Protein AF-A0A955NRJ5-F1 (afdb_monomer_lite)

Radius of gyration: 19.86 Å; chains: 1; bounding box: 45×58×51 Å

Structure (mmCIF, N/CA/C/O backbone):
data_AF-A0A955NRJ5-F1
#
_entry.id   AF-A0A955NRJ5-F1
#
loop_
_atom_site.group_PDB
_atom_site.id
_atom_site.type_symbol
_atom_site.label_atom_id
_atom_site.label_alt_id
_atom_site.label_comp_id
_atom_site.label_asym_id
_atom_site.label_entity_id
_atom_site.label_seq_id
_atom_site.pdbx_PDB_ins_code
_atom_site.Cartn_x
_atom_site.Cartn_y
_atom_site.Cartn_z
_atom_site.occupancy
_atom_site.B_iso_or_equiv
_atom_site.auth_seq_id
_atom_site.auth_comp_id
_atom_site.auth_asym_id
_atom_site.auth_atom_id
_atom_site.pdbx_PDB_model_num
ATOM 1 N N . MET A 1 1 ? -8.885 -37.478 -28.665 1.00 41.25 1 MET A N 1
ATOM 2 C CA . MET A 1 1 ? -9.319 -36.249 -29.362 1.00 41.25 1 MET A CA 1
ATOM 3 C C . MET A 1 1 ? -10.177 -35.479 -28.377 1.00 41.25 1 MET A C 1
ATOM 5 O O . MET A 1 1 ? -11.369 -35.717 -28.306 1.00 41.25 1 MET A O 1
ATOM 9 N N . GLU A 1 2 ? -9.555 -34.635 -27.559 1.00 31.30 2 GLU A N 1
ATOM 10 C CA . GLU A 1 2 ? -10.237 -33.817 -26.551 1.00 31.30 2 GLU A CA 1
ATOM 11 C C . GLU A 1 2 ? -9.667 -32.404 -26.642 1.00 31.30 2 GLU A C 1
ATOM 13 O O . GLU A 1 2 ? -8.453 -32.210 -26.579 1.00 31.30 2 GLU A O 1
ATOM 18 N N . ARG A 1 3 ? -10.545 -31.423 -26.874 1.00 32.78 3 ARG A N 1
ATOM 19 C CA . ARG A 1 3 ? -10.200 -30.001 -26.853 1.00 32.78 3 ARG A CA 1
ATOM 20 C C . ARG A 1 3 ? -10.363 -29.522 -25.413 1.00 32.78 3 ARG A C 1
ATOM 22 O O . ARG A 1 3 ? -11.478 -29.528 -24.902 1.00 32.78 3 ARG A O 1
ATOM 29 N N . LYS A 1 4 ? -9.269 -29.108 -24.772 1.00 35.66 4 LYS A N 1
ATOM 30 C CA . LYS A 1 4 ? -9.327 -28.325 -23.532 1.00 35.66 4 LYS A CA 1
ATOM 31 C C . LYS A 1 4 ? -9.831 -26.922 -23.877 1.00 35.66 4 LYS A C 1
ATOM 33 O O . LYS A 1 4 ? -9.272 -26.272 -24.758 1.00 35.66 4 LYS A O 1
ATOM 38 N N . GLY A 1 5 ? -10.907 -26.497 -23.219 1.00 37.84 5 GLY A N 1
ATOM 39 C CA . GLY A 1 5 ? -11.398 -25.123 -23.277 1.00 37.84 5 GLY A CA 1
ATOM 40 C C . GLY A 1 5 ? -10.382 -24.176 -22.644 1.00 37.84 5 GLY A C 1
ATOM 41 O O . GLY A 1 5 ? -9.853 -24.461 -21.573 1.00 37.84 5 GLY A O 1
ATOM 42 N N . SER A 1 6 ? -10.089 -23.079 -23.338 1.00 38.06 6 SER A N 1
ATOM 43 C CA . SER A 1 6 ? -9.301 -21.964 -22.810 1.00 38.06 6 SER A CA 1
ATOM 44 C C . SER A 1 6 ? -10.170 -21.142 -21.855 1.00 38.06 6 SER A C 1
ATOM 46 O O . SER A 1 6 ? -11.323 -20.878 -22.209 1.00 38.06 6 SER A O 1
ATOM 48 N N . PRO A 1 7 ? -9.664 -20.699 -20.693 1.00 39.97 7 PRO A N 1
ATOM 49 C CA . PRO A 1 7 ? -10.366 -19.707 -19.896 1.00 39.97 7 PRO A CA 1
ATOM 50 C C . PRO A 1 7 ? -10.386 -18.380 -20.666 1.00 39.97 7 PRO A C 1
ATOM 52 O O . PRO A 1 7 ? -9.379 -17.943 -21.228 1.00 39.97 7 PRO A O 1
ATOM 55 N N . THR A 1 8 ? -11.567 -17.780 -20.759 1.00 44.53 8 THR A N 1
ATOM 56 C CA . THR A 1 8 ? -11.794 -16.458 -21.342 1.00 44.53 8 THR A CA 1
ATOM 57 C C . THR A 1 8 ? -11.145 -15.402 -20.451 1.00 44.53 8 THR A C 1
ATOM 59 O O . THR A 1 8 ? -11.668 -15.089 -19.385 1.00 44.53 8 THR A O 1
ATOM 62 N N . HIS A 1 9 ? -10.001 -14.867 -20.877 1.00 43.12 9 HIS A N 1
ATOM 63 C CA . HIS A 1 9 ? -9.433 -13.651 -20.303 1.00 43.12 9 HIS A CA 1
ATOM 64 C C . HIS A 1 9 ? -10.310 -12.464 -20.708 1.00 43.12 9 HIS A C 1
ATOM 66 O O . HIS A 1 9 ? -10.347 -12.104 -21.882 1.00 43.12 9 HIS A O 1
ATOM 72 N N . LEU A 1 10 ? -11.008 -11.866 -19.743 1.00 39.38 10 LEU A N 1
ATOM 73 C CA . LEU A 1 10 ? -11.632 -10.558 -19.923 1.00 39.38 10 LEU A CA 1
ATOM 74 C C . LEU A 1 10 ? -10.560 -9.490 -19.698 1.00 39.38 10 LEU A C 1
ATOM 76 O O . LEU A 1 10 ? -9.908 -9.457 -18.654 1.00 39.38 10 LEU A O 1
ATOM 80 N N . SER A 1 11 ? -10.349 -8.634 -20.694 1.00 51.81 11 SER A N 1
ATOM 81 C CA . SER A 1 11 ? -9.411 -7.510 -20.584 1.00 51.81 11 SER A CA 1
ATOM 82 C C . SER A 1 11 ? -10.071 -6.310 -19.888 1.00 51.81 11 SER A C 1
ATOM 84 O O . SER A 1 11 ? -11.289 -6.146 -19.963 1.00 51.81 11 SER A O 1
ATOM 86 N N . ARG A 1 12 ? -9.279 -5.412 -19.273 1.00 48.59 12 ARG A N 1
ATOM 87 C CA . ARG A 1 12 ? -9.749 -4.165 -18.614 1.00 48.59 12 ARG A CA 1
ATOM 88 C C . ARG A 1 12 ? -10.720 -3.320 -19.461 1.00 48.59 12 ARG A C 1
ATOM 90 O O . ARG A 1 12 ? -11.534 -2.590 -18.907 1.00 48.59 12 ARG A O 1
ATOM 97 N N . ARG A 1 13 ? -10.683 -3.429 -20.796 1.00 42.44 13 ARG A N 1
ATOM 98 C CA . ARG A 1 13 ? -11.600 -2.706 -21.698 1.00 42.44 13 ARG A CA 1
ATOM 99 C C . ARG A 1 13 ? -13.021 -3.274 -21.734 1.00 42.44 13 ARG A C 1
ATOM 101 O O . ARG A 1 13 ? -13.942 -2.535 -22.067 1.00 42.44 13 ARG A O 1
ATOM 108 N N . GLU A 1 14 ? -13.219 -4.535 -21.367 1.00 38.53 14 GLU A N 1
ATOM 109 C CA . GLU A 1 14 ? -14.543 -5.173 -21.353 1.00 38.53 14 GLU A CA 1
ATOM 110 C C . GLU A 1 14 ? -15.286 -4.975 -20.022 1.00 38.53 14 GLU A C 1
ATOM 112 O O . GLU A 1 14 ? -16.506 -5.098 -19.991 1.00 38.53 14 GLU A O 1
ATOM 117 N N . PHE A 1 15 ? -14.595 -4.559 -18.953 1.00 41.94 15 PHE A N 1
ATOM 118 C CA . PHE A 1 15 ? -15.234 -4.187 -17.682 1.00 41.94 15 PHE A CA 1
ATOM 119 C C . PHE A 1 15 ? -15.817 -2.758 -17.703 1.00 41.94 15 PHE A C 1
ATOM 121 O O . PHE A 1 15 ? -16.784 -2.468 -17.009 1.00 41.94 15 PHE A O 1
ATOM 128 N N . VAL A 1 16 ? -15.289 -1.869 -18.556 1.00 38.06 16 VAL A N 1
ATOM 129 C CA . VAL A 1 16 ? -15.689 -0.445 -18.614 1.00 38.06 16 VAL A CA 1
ATOM 130 C C . VAL A 1 16 ? -16.834 -0.167 -19.611 1.00 38.06 16 VAL A C 1
ATOM 132 O O . VAL A 1 16 ? -17.416 0.912 -19.604 1.00 38.06 16 VAL A O 1
ATOM 135 N N . LEU A 1 17 ? -17.230 -1.131 -20.450 1.00 32.72 17 LEU A N 1
ATOM 136 C CA . LEU A 1 17 ? -18.239 -0.923 -21.508 1.00 32.72 17 LEU A CA 1
ATOM 137 C C . LEU A 1 17 ? -19.619 -1.553 -21.242 1.00 32.72 17 LEU A C 1
ATOM 139 O O . LEU A 1 17 ? -20.484 -1.506 -22.116 1.00 32.72 17 LEU A O 1
ATOM 143 N N . ALA A 1 18 ? -19.870 -2.086 -20.043 1.00 33.97 18 ALA A N 1
ATOM 144 C CA . ALA A 1 18 ? -21.162 -2.680 -19.674 1.00 33.97 18 ALA A CA 1
ATOM 145 C C . ALA A 1 18 ? -22.132 -1.728 -18.938 1.00 33.97 18 ALA A C 1
ATOM 147 O O . ALA A 1 18 ? -23.104 -2.192 -18.348 1.00 33.97 18 ALA A O 1
ATOM 148 N N . LEU A 1 19 ? -21.937 -0.405 -19.006 1.00 37.50 19 LEU A N 1
ATOM 149 C CA . LEU A 1 19 ? -22.928 0.584 -18.559 1.00 37.50 19 LEU A CA 1
ATOM 150 C C . LEU A 1 19 ? -23.232 1.558 -19.698 1.00 37.50 19 LEU A C 1
ATOM 152 O O . LEU A 1 19 ? -22.446 2.423 -20.076 1.00 37.50 19 LEU A O 1
ATOM 156 N N . SER A 1 20 ? -24.391 1.328 -20.305 1.00 38.78 20 SER A N 1
ATOM 157 C CA . SER A 1 20 ? -24.885 2.040 -21.475 1.00 38.78 20 SER A CA 1
ATOM 158 C C . SER A 1 20 ? -25.268 3.484 -21.149 1.00 38.78 20 SER A C 1
ATOM 160 O O . SER A 1 20 ? -25.969 3.744 -20.179 1.00 38.78 20 SER A O 1
ATOM 162 N N . ALA A 1 21 ? -24.860 4.382 -22.044 1.00 42.81 21 ALA A N 1
ATOM 163 C CA . ALA A 1 21 ? -25.583 5.559 -22.519 1.00 42.81 21 ALA A CA 1
ATOM 164 C C . ALA A 1 21 ? -26.560 6.259 -21.548 1.00 42.81 21 ALA A C 1
ATOM 166 O O . ALA A 1 21 ? -27.740 5.924 -21.476 1.00 42.81 21 ALA A O 1
ATOM 167 N N . ALA A 1 22 ? -26.119 7.390 -21.000 1.00 35.44 22 ALA A N 1
ATOM 168 C CA . ALA A 1 22 ? -26.995 8.534 -20.785 1.00 35.44 22 ALA A CA 1
ATOM 169 C C . ALA A 1 22 ? -26.248 9.814 -21.174 1.00 35.44 22 ALA A C 1
ATOM 171 O O . ALA A 1 22 ? -25.283 10.226 -20.535 1.00 35.44 22 ALA A O 1
ATOM 172 N N . CYS A 1 23 ? -26.692 10.438 -22.263 1.00 44.59 23 CYS A N 1
ATOM 173 C CA . CYS A 1 23 ? -26.356 11.819 -22.569 1.00 44.59 23 CYS A CA 1
ATOM 174 C C . CYS A 1 23 ? -26.943 12.696 -21.457 1.00 44.59 23 CYS A C 1
ATOM 176 O O . CYS A 1 23 ? -28.161 12.844 -21.373 1.00 44.59 23 CYS A O 1
ATOM 178 N N . VAL A 1 24 ? -26.091 13.276 -20.613 1.00 40.31 24 VAL A N 1
ATOM 179 C CA . VAL A 1 24 ? -26.464 14.409 -19.768 1.00 40.31 24 VAL A CA 1
ATOM 180 C C . VAL A 1 24 ? -25.420 15.497 -19.965 1.00 40.31 24 VAL A C 1
ATOM 182 O O . VAL A 1 24 ? -24.229 15.334 -19.710 1.00 40.31 24 VAL A O 1
ATOM 185 N N . THR A 1 25 ? -25.891 16.618 -20.493 1.00 42.19 25 THR A N 1
ATOM 186 C CA . THR A 1 25 ? -25.152 17.867 -20.644 1.00 42.19 25 THR A CA 1
ATOM 187 C C . THR A 1 25 ? -24.610 18.349 -19.299 1.00 42.19 25 THR A C 1
ATOM 189 O O . THR A 1 25 ? -25.338 18.362 -18.308 1.00 42.19 25 THR A O 1
ATOM 192 N N . HIS A 1 26 ? -23.350 18.787 -19.295 1.00 38.47 26 HIS A N 1
ATOM 193 C CA . HIS A 1 26 ? -22.625 19.320 -18.142 1.00 38.47 26 HIS A CA 1
ATOM 194 C C . HIS A 1 26 ? -23.432 20.313 -17.289 1.00 38.47 26 HIS A C 1
ATOM 196 O O . HIS A 1 26 ? -23.906 21.340 -17.782 1.00 38.47 26 HIS A O 1
ATOM 202 N N . ARG A 1 27 ? -23.409 20.088 -15.973 1.00 35.88 27 ARG A N 1
ATOM 203 C CA . ARG A 1 27 ? -23.329 21.153 -14.969 1.00 35.88 27 ARG A CA 1
ATOM 204 C C . ARG A 1 27 ? -22.291 20.767 -13.921 1.00 35.88 27 ARG A C 1
ATOM 206 O O . ARG A 1 27 ? -22.286 19.640 -13.446 1.00 35.88 27 ARG A O 1
ATOM 213 N N . ALA A 1 28 ? -21.417 21.720 -13.608 1.00 52.59 28 ALA A N 1
ATOM 214 C CA . ALA A 1 28 ? -20.414 21.628 -12.557 1.00 52.59 28 ALA A CA 1
ATOM 215 C C . ALA A 1 28 ? -21.054 21.237 -11.211 1.00 52.59 28 ALA A C 1
ATOM 217 O O . ALA A 1 28 ? -22.076 21.808 -10.828 1.00 52.59 28 ALA A O 1
ATOM 218 N N . GLY A 1 29 ? -20.437 20.287 -10.509 1.00 32.50 29 GLY A N 1
ATOM 219 C CA . GLY A 1 29 ? -20.860 19.792 -9.201 1.00 32.50 29 GLY A CA 1
ATOM 220 C C . GLY A 1 29 ? -19.721 19.011 -8.544 1.00 32.50 29 GLY A C 1
ATOM 221 O O . GLY A 1 29 ? -18.951 18.363 -9.240 1.00 32.50 29 GLY A O 1
ATOM 222 N N . ALA A 1 30 ? -19.589 19.177 -7.231 1.00 37.97 30 ALA A N 1
ATOM 223 C CA . ALA A 1 30 ? -18.483 18.773 -6.368 1.00 37.97 30 ALA A CA 1
ATOM 224 C C . ALA A 1 30 ? -17.988 17.324 -6.540 1.00 37.97 30 ALA A C 1
ATOM 226 O O . ALA A 1 30 ? -18.771 16.417 -6.811 1.00 37.97 30 ALA A O 1
ATOM 227 N N . ALA A 1 31 ? -16.687 17.123 -6.309 1.00 41.59 31 ALA A N 1
ATOM 228 C CA . ALA A 1 31 ? -16.075 15.812 -6.129 1.00 41.59 31 ALA A CA 1
ATOM 229 C C . ALA A 1 31 ? -16.570 15.202 -4.807 1.00 41.59 31 ALA A C 1
ATOM 231 O O . ALA A 1 31 ? -15.926 15.336 -3.779 1.00 41.59 31 ALA A O 1
ATOM 232 N N . GLY A 1 32 ? -17.759 14.604 -4.818 1.00 37.44 32 GLY A N 1
ATOM 233 C CA . GLY A 1 32 ? -18.151 13.637 -3.798 1.00 37.44 32 GLY A CA 1
ATOM 234 C C . GLY A 1 32 ? -17.574 12.287 -4.196 1.00 37.44 32 GLY A C 1
ATOM 235 O O . GLY A 1 32 ? -17.745 11.886 -5.348 1.00 37.44 32 GLY A O 1
ATOM 236 N N . GLY A 1 33 ? -16.866 11.619 -3.284 1.00 44.88 33 GLY A N 1
ATOM 237 C CA . GLY A 1 33 ? -16.409 10.249 -3.500 1.00 44.88 33 GLY A CA 1
ATOM 238 C C . GLY A 1 33 ? -17.586 9.376 -3.926 1.00 44.88 33 GLY A C 1
ATOM 239 O O . GLY A 1 33 ? -18.609 9.326 -3.241 1.00 44.88 33 GLY A O 1
ATOM 240 N N . GLU A 1 34 ? -17.476 8.741 -5.091 1.00 49.38 34 GLU A N 1
ATOM 241 C CA . GLU A 1 34 ? -18.430 7.720 -5.502 1.00 49.38 34 GLU A CA 1
ATOM 242 C C . GLU A 1 34 ? -18.343 6.588 -4.479 1.00 49.38 34 GLU A C 1
ATOM 244 O O . GLU A 1 34 ? -17.343 5.878 -4.410 1.00 49.38 34 GLU A O 1
ATOM 249 N N . THR A 1 35 ? -19.371 6.437 -3.645 1.00 52.56 35 THR A N 1
ATOM 250 C CA . THR A 1 35 ? -19.520 5.245 -2.814 1.00 52.56 35 THR A CA 1
ATOM 251 C C . THR A 1 35 ? -19.728 4.069 -3.758 1.00 52.56 35 THR A C 1
ATOM 253 O O . THR A 1 35 ? -20.815 3.914 -4.323 1.00 52.56 35 THR A O 1
ATOM 256 N N . THR A 1 36 ? -18.683 3.277 -3.974 1.00 63.97 36 THR A N 1
ATOM 257 C CA . THR A 1 36 ? -18.775 2.021 -4.708 1.00 63.97 36 THR A CA 1
ATOM 258 C C . THR A 1 36 ? -19.742 1.105 -3.958 1.00 63.97 36 THR A C 1
ATOM 260 O O . THR A 1 36 ? -19.621 0.891 -2.751 1.00 63.97 36 THR A O 1
ATOM 263 N N . GLU A 1 37 ? -20.782 0.627 -4.647 1.00 81.12 37 GLU A N 1
ATOM 264 C CA . GLU A 1 37 ? -21.730 -0.320 -4.060 1.00 81.12 37 GLU A CA 1
ATOM 265 C C . GLU A 1 37 ? -20.960 -1.575 -3.641 1.00 81.12 37 GLU A C 1
ATOM 267 O O . GLU A 1 37 ? -20.265 -2.186 -4.457 1.00 81.12 37 GLU A O 1
ATOM 272 N N . VAL A 1 38 ? -21.058 -1.944 -2.362 1.00 86.69 38 VAL A N 1
ATOM 273 C CA . VAL A 1 38 ? -20.395 -3.142 -1.839 1.00 86.69 38 VAL A CA 1
ATOM 274 C C . VAL A 1 38 ? -20.935 -4.351 -2.608 1.00 86.69 38 VAL A C 1
ATOM 276 O O . VAL A 1 38 ? -22.154 -4.553 -2.624 1.00 86.69 38 VAL A O 1
ATOM 279 N N . PRO A 1 39 ? -20.075 -5.170 -3.244 1.00 92.00 39 PRO A N 1
ATOM 280 C CA . PRO A 1 39 ? -20.541 -6.355 -3.947 1.00 92.00 39 PRO A CA 1
ATOM 281 C C . PRO A 1 39 ? -21.353 -7.264 -3.021 1.00 92.00 39 PRO A C 1
ATOM 283 O O . PRO A 1 39 ? -21.056 -7.386 -1.838 1.00 92.00 39 PRO A O 1
ATOM 286 N N . LYS A 1 40 ? -22.370 -7.936 -3.567 1.00 88.81 40 LYS A N 1
ATOM 287 C CA . LYS A 1 40 ? -23.385 -8.677 -2.796 1.00 88.81 40 LYS A CA 1
ATOM 288 C C . LYS A 1 40 ? -22.828 -9.704 -1.793 1.00 88.81 40 LYS A C 1
ATOM 290 O O . LYS A 1 40 ? -23.477 -9.958 -0.782 1.00 88.81 40 LYS A O 1
ATOM 295 N N . ASP A 1 41 ? -21.659 -10.276 -2.074 1.00 93.50 41 ASP A N 1
ATOM 296 C CA . ASP A 1 41 ? -21.010 -11.297 -1.238 1.00 93.50 41 ASP A CA 1
ATOM 297 C C . ASP A 1 41 ? -19.895 -10.725 -0.336 1.00 93.50 41 ASP A C 1
ATOM 299 O O . ASP A 1 41 ? -19.211 -11.469 0.363 1.00 93.50 41 ASP A O 1
ATOM 303 N N . PHE A 1 42 ? -19.724 -9.400 -0.324 1.00 95.75 42 PHE A N 1
ATOM 304 C CA . PHE A 1 42 ? -18.752 -8.687 0.498 1.00 95.75 42 PHE A CA 1
ATOM 305 C C . PHE A 1 42 ? -19.448 -7.963 1.652 1.00 95.75 42 PHE A C 1
ATOM 307 O O . PHE A 1 42 ? -20.583 -7.501 1.554 1.00 95.75 42 PHE A O 1
ATOM 314 N N . THR A 1 43 ? -18.736 -7.844 2.770 1.00 93.88 43 THR A N 1
ATOM 315 C CA . THR A 1 43 ? -19.130 -6.986 3.892 1.00 93.88 43 THR A CA 1
ATOM 316 C C . THR A 1 43 ? -18.154 -5.825 3.967 1.00 93.88 43 THR A C 1
ATOM 318 O O . THR A 1 43 ? -16.944 -6.047 3.935 1.00 93.88 43 THR A O 1
ATOM 321 N N . SER A 1 44 ? -18.661 -4.594 4.071 1.00 94.56 44 SER A N 1
ATOM 322 C CA . SER A 1 44 ? -17.777 -3.442 4.246 1.00 94.56 44 SER A CA 1
ATOM 323 C C . SER A 1 44 ? -17.081 -3.503 5.603 1.00 94.56 44 SER A C 1
ATOM 325 O O . SER A 1 44 ? -17.739 -3.679 6.629 1.00 94.56 44 SER A O 1
ATOM 327 N N . LEU A 1 45 ? -15.762 -3.313 5.608 1.00 95.75 45 LEU A N 1
ATOM 328 C CA . LEU A 1 45 ? -14.978 -3.124 6.832 1.00 95.75 45 LEU A CA 1
ATOM 329 C C . LEU A 1 45 ? -14.934 -1.656 7.276 1.00 95.75 45 LEU A C 1
ATOM 331 O O . LEU A 1 45 ? -14.513 -1.367 8.392 1.00 95.75 45 LEU A O 1
ATOM 335 N N . PHE A 1 46 ? -15.356 -0.731 6.415 1.00 96.25 46 PHE A N 1
ATOM 336 C CA . PHE A 1 46 ? -15.333 0.703 6.673 1.00 96.25 46 PHE A CA 1
ATOM 337 C C . PHE A 1 46 ? -16.722 1.304 6.445 1.00 96.25 46 PHE A C 1
ATOM 339 O O . PHE A 1 46 ? -17.373 1.046 5.432 1.00 96.25 46 PHE A O 1
ATOM 346 N N . ASP A 1 47 ? -17.196 2.092 7.405 1.00 94.50 47 ASP A N 1
ATOM 347 C CA . ASP A 1 47 ? -18.533 2.695 7.374 1.00 94.50 47 ASP A CA 1
ATOM 348 C C . ASP A 1 47 ? -18.598 3.991 6.540 1.00 94.50 47 ASP A C 1
ATOM 350 O O . ASP A 1 47 ? -19.687 4.534 6.334 1.00 94.50 47 ASP A O 1
ATOM 354 N N . GLY A 1 48 ? -17.450 4.492 6.065 1.00 95.31 48 GLY A N 1
ATOM 355 C CA . GLY A 1 48 ? -17.348 5.760 5.340 1.00 95.31 48 GLY A CA 1
ATOM 356 C C . GLY A 1 48 ? -17.512 6.995 6.231 1.00 95.31 48 GLY A C 1
ATOM 357 O O . GLY A 1 48 ? -17.724 8.093 5.726 1.00 95.31 48 GLY A O 1
ATOM 358 N N . GLN A 1 49 ? -17.494 6.852 7.554 1.00 96.06 49 GLN A N 1
ATOM 359 C CA . GLN A 1 49 ? -17.862 7.926 8.482 1.00 96.06 49 GLN A CA 1
ATOM 360 C C . GLN A 1 49 ? -16.894 8.054 9.651 1.00 96.06 49 GLN A C 1
ATOM 362 O O . GLN A 1 49 ? -16.676 9.158 10.150 1.00 96.06 49 GLN A O 1
ATOM 367 N N . SER A 1 50 ? -16.328 6.944 10.116 1.00 97.44 50 SER A N 1
ATOM 368 C CA . SER A 1 50 ? -15.537 6.909 11.336 1.00 97.44 50 SER A CA 1
ATOM 369 C C . SER A 1 50 ? -14.510 5.780 11.325 1.00 97.44 50 SER A C 1
ATOM 371 O O . SER A 1 50 ? -14.515 4.907 10.465 1.00 97.44 50 SER A O 1
ATOM 373 N N . LEU A 1 51 ? -13.626 5.773 12.320 1.00 98.00 51 LEU A N 1
ATOM 374 C CA . LEU A 1 51 ? -12.718 4.650 12.565 1.00 98.00 51 LEU A CA 1
ATOM 375 C C . LEU A 1 51 ? -13.384 3.540 13.400 1.00 98.00 51 LEU A C 1
ATOM 377 O O . LEU A 1 51 ? -12.693 2.768 14.051 1.00 98.00 51 LEU A O 1
ATOM 381 N N . ALA A 1 52 ? -14.718 3.465 13.452 1.00 98.00 52 ALA A N 1
ATOM 382 C CA . ALA A 1 52 ? -15.394 2.399 14.184 1.00 98.00 52 ALA A CA 1
ATOM 383 C C . ALA A 1 52 ? -14.982 1.025 13.632 1.00 98.00 52 ALA A C 1
ATOM 385 O O . ALA A 1 52 ? -15.055 0.783 12.429 1.00 98.00 52 ALA A O 1
ATOM 386 N N . GLY A 1 53 ? -14.557 0.125 14.522 1.00 97.38 53 GLY A N 1
ATOM 387 C CA . GLY A 1 53 ? -14.010 -1.173 14.131 1.00 97.38 53 GLY A CA 1
ATOM 388 C C . GLY A 1 53 ? -12.520 -1.148 13.782 1.00 97.38 53 GLY A C 1
ATOM 389 O O . GLY A 1 53 ? -12.018 -2.169 13.315 1.00 97.38 53 GLY A O 1
ATOM 390 N N . TRP A 1 54 ? -11.830 -0.021 13.987 1.00 98.19 54 TRP A N 1
ATOM 391 C CA . TRP A 1 54 ? -10.404 0.157 13.728 1.00 98.19 54 TRP A CA 1
ATOM 392 C C . TRP A 1 54 ? -9.708 0.872 14.886 1.00 98.19 54 TRP A C 1
ATOM 394 O O . TRP A 1 54 ? -10.275 1.757 15.530 1.00 98.19 54 TRP A O 1
ATOM 404 N N . HIS A 1 55 ? -8.430 0.568 15.092 1.00 97.12 55 HIS A N 1
ATOM 405 C CA . HIS A 1 55 ? -7.596 1.296 16.042 1.00 97.12 55 HIS A CA 1
ATOM 406 C C . HIS A 1 55 ? -6.132 1.368 15.585 1.00 97.12 55 HIS A C 1
ATOM 408 O O . HIS A 1 55 ? -5.645 0.474 14.887 1.00 97.12 55 HIS A O 1
ATOM 414 N N . PRO A 1 56 ? -5.409 2.449 15.936 1.00 96.81 56 PRO A N 1
ATOM 415 C CA . PRO A 1 56 ? -3.979 2.523 15.698 1.00 96.81 56 PRO A CA 1
ATOM 416 C C . PRO A 1 56 ? -3.233 1.638 16.697 1.00 96.81 56 PRO A C 1
ATOM 418 O O . PRO A 1 56 ? -3.563 1.620 17.886 1.00 96.81 56 PRO A O 1
ATOM 421 N N . ILE A 1 57 ? -2.179 0.969 16.238 1.00 94.75 57 ILE A N 1
ATOM 422 C CA . ILE A 1 57 ? -1.300 0.230 17.143 1.00 94.75 57 ILE A CA 1
ATOM 423 C C . ILE A 1 57 ? -0.425 1.219 17.925 1.00 94.75 57 ILE A C 1
ATOM 425 O O . ILE A 1 57 ? 0.178 2.142 17.369 1.00 94.75 57 ILE A O 1
ATOM 429 N N . GLY A 1 58 ? -0.363 1.023 19.241 1.00 89.75 58 GLY A N 1
ATOM 430 C CA . GLY A 1 58 ? 0.408 1.860 20.155 1.00 89.75 58 GLY A CA 1
ATOM 431 C C . GLY A 1 58 ? 1.925 1.597 20.160 1.00 89.75 58 GLY A C 1
ATOM 432 O O . GLY A 1 58 ? 2.468 0.867 19.325 1.00 89.75 58 GLY A O 1
ATOM 433 N N . PRO A 1 59 ? 2.642 2.186 21.137 1.00 87.06 59 PRO A N 1
ATOM 434 C CA . PRO A 1 59 ? 4.073 1.964 21.321 1.00 87.06 59 PRO A CA 1
ATOM 435 C C . PRO A 1 59 ? 4.413 0.474 21.466 1.00 87.06 59 PRO A C 1
ATOM 437 O O . PRO A 1 59 ? 3.805 -0.226 22.272 1.00 87.06 59 PRO A O 1
ATOM 440 N N . GLY A 1 60 ? 5.418 0.010 20.720 1.00 86.00 60 GLY A N 1
ATOM 441 C CA . GLY A 1 60 ? 5.821 -1.401 20.674 1.00 86.00 60 GLY A CA 1
ATOM 442 C C . GLY A 1 60 ? 5.559 -2.078 19.327 1.00 86.00 60 GLY A C 1
ATOM 443 O O . GLY A 1 60 ? 6.156 -3.119 19.064 1.00 86.00 60 GLY A O 1
ATOM 444 N N . CYS A 1 61 ? 4.755 -1.458 18.455 1.00 92.25 61 CYS A N 1
ATOM 445 C CA . CYS A 1 61 ? 4.660 -1.844 17.049 1.00 92.25 61 CYS A CA 1
ATOM 446 C C . CYS A 1 61 ? 6.016 -1.695 16.347 1.00 92.25 61 CYS A C 1
ATOM 448 O O . CYS A 1 61 ? 6.694 -0.672 16.495 1.00 92.25 61 CYS A O 1
ATOM 450 N N . MET A 1 62 ? 6.391 -2.671 15.519 1.00 92.38 62 MET A N 1
ATOM 451 C CA . MET A 1 62 ? 7.628 -2.591 14.732 1.00 92.38 62 MET A CA 1
ATOM 452 C C . MET A 1 62 ? 7.597 -1.554 13.595 1.00 92.38 62 MET A C 1
ATOM 454 O O . MET A 1 62 ? 8.649 -1.232 13.049 1.00 92.38 62 MET A O 1
ATOM 458 N N . HIS A 1 63 ? 6.424 -0.994 13.281 1.00 93.88 63 HIS A N 1
ATOM 459 C CA . HIS A 1 63 ? 6.223 0.019 12.236 1.00 93.88 63 HIS A CA 1
ATOM 460 C C . HIS A 1 63 ? 6.072 1.448 12.780 1.00 93.88 63 HIS A C 1
ATOM 462 O O . HIS A 1 63 ? 5.705 2.361 12.040 1.00 93.88 63 HIS A O 1
ATOM 468 N N . GLY A 1 64 ? 6.375 1.651 14.065 1.00 93.38 64 GLY A N 1
ATOM 469 C CA . GLY A 1 64 ? 6.213 2.938 14.733 1.00 93.38 64 GLY A CA 1
ATOM 470 C C . GLY A 1 64 ? 4.798 3.164 15.260 1.00 93.38 64 GLY A C 1
ATOM 471 O O . GLY A 1 64 ? 3.932 2.294 15.200 1.00 93.38 64 GLY A O 1
ATOM 472 N N . SER A 1 65 ? 4.585 4.346 15.831 1.00 94.69 65 SER A N 1
ATOM 473 C CA . SER A 1 65 ? 3.310 4.750 16.444 1.00 94.69 65 SER A CA 1
ATOM 474 C C . SER A 1 65 ? 2.925 6.192 16.090 1.00 94.69 65 SER A C 1
ATOM 476 O O . SER A 1 65 ? 2.168 6.830 16.816 1.00 94.69 65 SER A O 1
ATOM 478 N N . GLY A 1 66 ? 3.524 6.738 15.033 1.00 94.19 66 GLY A N 1
ATOM 479 C CA . GLY A 1 66 ? 3.306 8.087 14.513 1.00 94.19 66 GLY A CA 1
ATOM 480 C C . GLY A 1 66 ? 2.295 8.152 13.372 1.00 94.19 66 GLY A C 1
ATOM 481 O O . GLY A 1 66 ? 2.277 9.137 12.650 1.00 94.19 66 GLY A O 1
ATOM 482 N N . GLY A 1 67 ? 1.472 7.122 13.165 1.00 95.25 67 GLY A N 1
ATOM 483 C CA . GLY A 1 67 ? 0.392 7.171 12.180 1.00 95.25 67 GLY A CA 1
ATOM 484 C C . GLY A 1 67 ? -0.764 8.052 12.660 1.00 95.25 67 GLY A C 1
ATOM 485 O O . GLY A 1 67 ? -1.313 7.830 13.741 1.00 95.25 67 GLY A O 1
ATOM 486 N N . LYS A 1 68 ? -1.165 9.020 11.839 1.00 95.94 68 LYS A N 1
ATOM 487 C CA . LYS A 1 68 ? -2.392 9.798 11.992 1.00 95.94 68 LYS A CA 1
ATOM 488 C C . LYS A 1 68 ? -3.435 9.276 11.018 1.00 95.94 68 LYS A C 1
ATOM 490 O O . LYS A 1 68 ? -3.203 9.226 9.814 1.00 95.94 68 LYS A O 1
ATOM 495 N N . TRP A 1 69 ? -4.592 8.934 11.568 1.00 97.69 69 TRP A N 1
ATOM 496 C CA . TRP A 1 69 ? -5.699 8.338 10.834 1.00 97.69 69 TRP A CA 1
ATOM 497 C C . TRP A 1 69 ? -6.942 9.203 10.992 1.00 97.69 69 TRP A C 1
ATOM 499 O O . TRP A 1 69 ? -7.354 9.505 12.115 1.00 97.69 69 TRP A O 1
ATOM 509 N N . THR A 1 70 ? -7.523 9.624 9.874 1.00 97.62 70 THR A N 1
ATOM 510 C CA . THR A 1 70 ? -8.737 10.448 9.834 1.00 97.62 70 THR A CA 1
ATOM 511 C C . THR A 1 70 ? -9.714 9.905 8.800 1.00 97.62 70 THR A C 1
ATOM 513 O O . THR A 1 70 ? -9.368 9.070 7.965 1.00 97.62 70 THR A O 1
ATOM 516 N N . VAL A 1 71 ? -10.963 10.358 8.878 1.00 98.00 71 VAL A N 1
ATOM 517 C CA . VAL A 1 71 ? -11.966 10.111 7.842 1.00 98.00 71 VAL A CA 1
ATOM 518 C C . VAL A 1 71 ? -12.375 11.449 7.254 1.00 98.00 71 VAL A C 1
ATOM 520 O O . VAL A 1 71 ? -12.832 12.331 7.982 1.00 98.00 71 VAL A O 1
ATOM 523 N N . GLU A 1 72 ? -12.205 11.595 5.945 1.00 96.19 72 GLU A N 1
ATOM 524 C CA . GLU A 1 72 ? -12.512 12.817 5.205 1.00 96.19 72 GLU A CA 1
ATOM 525 C C . GLU A 1 72 ? -13.303 12.451 3.951 1.00 96.19 72 GLU A C 1
ATOM 527 O O . GLU A 1 72 ? -12.890 11.593 3.178 1.00 96.19 72 GLU A O 1
ATOM 532 N N . GLU A 1 73 ? -14.476 13.064 3.778 1.00 95.06 73 GLU A N 1
ATOM 533 C CA . GLU A 1 73 ? -15.336 12.873 2.596 1.00 95.06 73 GLU A CA 1
ATOM 534 C C . GLU A 1 73 ? -15.637 11.400 2.251 1.00 95.06 73 GLU A C 1
ATOM 536 O O . GLU A 1 73 ? -15.770 11.031 1.086 1.00 95.06 73 GLU A O 1
ATOM 541 N N . GLY A 1 74 ? -15.769 10.545 3.269 1.00 95.06 74 GLY A N 1
ATOM 542 C CA . GLY A 1 74 ? -16.041 9.122 3.070 1.00 95.06 74 GLY A CA 1
ATOM 543 C C . GLY A 1 74 ? -14.812 8.260 2.805 1.00 95.06 74 GLY A C 1
ATOM 544 O O . GLY A 1 74 ? -14.970 7.092 2.464 1.00 95.06 74 GLY A O 1
ATOM 545 N N . VAL A 1 75 ? -13.606 8.807 2.969 1.00 96.44 75 VAL A N 1
ATOM 546 C CA . VAL A 1 75 ? -12.332 8.126 2.720 1.00 96.44 75 VAL A CA 1
ATOM 547 C C . VAL A 1 75 ? -11.521 8.047 4.008 1.00 96.44 75 VAL A C 1
ATOM 549 O O . VAL A 1 75 ? -11.423 9.017 4.756 1.00 96.44 75 VAL A O 1
ATOM 552 N N . LEU A 1 76 ? -10.925 6.884 4.254 1.00 97.56 76 LEU A N 1
ATOM 553 C CA . LEU A 1 76 ? -9.949 6.689 5.316 1.00 97.56 76 LEU A CA 1
ATOM 554 C C . LEU A 1 76 ? -8.590 7.235 4.862 1.00 97.56 76 LEU A C 1
ATOM 556 O O . LEU A 1 76 ? -8.022 6.757 3.880 1.00 97.56 76 LEU A O 1
ATOM 560 N N . ILE A 1 77 ? -8.085 8.241 5.570 1.00 97.25 77 ILE A N 1
ATOM 561 C CA . ILE A 1 77 ? -6.832 8.935 5.263 1.00 97.25 77 ILE A CA 1
ATOM 562 C C . ILE A 1 77 ? -5.776 8.541 6.294 1.00 97.25 77 ILE A C 1
ATOM 564 O O . ILE A 1 77 ? -6.034 8.573 7.499 1.00 97.25 77 ILE A O 1
ATOM 568 N N . GLY A 1 78 ? -4.587 8.176 5.812 1.00 95.88 78 GLY A N 1
ATOM 569 C CA . GLY A 1 78 ? -3.416 7.869 6.632 1.00 95.88 78 GLY A CA 1
ATOM 570 C C . GLY A 1 78 ? -2.248 8.797 6.309 1.00 95.88 78 GLY A C 1
ATOM 571 O O . GLY A 1 78 ? -1.903 8.975 5.143 1.00 95.88 78 GLY A O 1
ATOM 572 N N . GLU A 1 79 ? -1.623 9.361 7.339 1.00 94.69 79 GLU A N 1
ATOM 573 C CA . GLU A 1 79 ? -0.442 10.226 7.235 1.00 94.69 79 GLU A CA 1
ATOM 574 C C . GLU A 1 79 ? 0.530 9.945 8.393 1.00 94.69 79 GLU A C 1
ATOM 576 O O . GLU A 1 79 ? 0.145 9.413 9.432 1.00 94.69 79 GLU A O 1
ATOM 581 N N . GLN A 1 80 ? 1.801 10.314 8.242 1.00 94.31 80 GLN A N 1
ATOM 582 C CA . GLN A 1 80 ? 2.729 10.394 9.373 1.00 94.31 80 GLN A CA 1
ATOM 583 C C . GLN A 1 80 ? 2.475 11.663 10.198 1.00 94.31 80 GLN A C 1
ATOM 585 O O . GLN A 1 80 ? 2.166 12.716 9.644 1.00 94.31 80 GLN A O 1
ATOM 590 N N . ASP A 1 81 ? 2.698 11.593 11.507 1.00 93.06 81 ASP A N 1
ATOM 591 C CA . ASP A 1 81 ? 2.610 12.727 12.424 1.00 93.06 81 ASP A CA 1
ATOM 592 C C . ASP A 1 81 ? 3.922 12.919 13.217 1.00 93.06 81 ASP A C 1
ATOM 594 O O . ASP A 1 81 ? 4.280 12.078 14.050 1.00 93.06 81 ASP A O 1
ATOM 598 N N . PRO A 1 82 ? 4.675 14.010 12.968 1.00 94.69 82 PRO A N 1
ATOM 599 C CA . PRO A 1 82 ? 4.431 15.004 11.923 1.00 94.69 82 PRO A CA 1
ATOM 600 C C . PRO A 1 82 ? 4.695 14.441 10.510 1.00 94.69 82 PRO A C 1
ATOM 602 O O . PRO A 1 82 ? 5.410 13.437 10.366 1.00 94.69 82 PRO A O 1
ATOM 605 N N . PRO A 1 83 ? 4.190 15.109 9.457 1.00 92.44 83 PRO A N 1
ATOM 606 C CA . PRO A 1 83 ? 4.396 14.681 8.075 1.00 92.44 83 PRO A CA 1
ATOM 607 C C . PRO A 1 83 ? 5.884 14.596 7.719 1.00 92.44 83 PRO A C 1
ATOM 609 O O . PRO A 1 83 ? 6.660 15.507 8.014 1.00 92.44 83 PRO A O 1
ATOM 612 N N . GLY A 1 84 ? 6.294 13.491 7.090 1.00 89.88 84 GLY A N 1
ATOM 613 C CA . GLY A 1 84 ? 7.687 13.249 6.698 1.00 89.88 84 GLY A CA 1
ATOM 614 C C . GLY A 1 84 ? 8.634 12.906 7.854 1.00 89.88 84 GLY A C 1
ATOM 615 O O . GLY A 1 84 ? 9.850 12.911 7.665 1.00 89.88 84 GLY A O 1
ATOM 616 N N . SER A 1 85 ? 8.112 12.606 9.047 1.00 92.62 85 SER A N 1
ATOM 617 C CA . SER A 1 85 ? 8.925 12.202 10.203 1.00 92.62 85 SER A CA 1
ATOM 618 C C . SER A 1 85 ? 9.651 10.868 10.013 1.00 92.62 85 SER A C 1
ATOM 620 O O . SER A 1 85 ? 10.604 10.586 10.740 1.00 92.62 85 SER A O 1
ATOM 622 N N . GLY A 1 86 ? 9.186 10.027 9.083 1.00 91.00 86 GLY A N 1
ATOM 623 C CA . GLY A 1 86 ? 9.625 8.638 8.957 1.00 91.00 86 GLY A CA 1
ATOM 624 C C . GLY A 1 86 ? 9.067 7.718 10.050 1.00 91.00 86 GLY A C 1
ATOM 625 O O . GLY A 1 86 ? 9.331 6.519 10.020 1.00 91.00 86 GLY A O 1
ATOM 626 N N . ASN A 1 87 ? 8.291 8.249 11.001 1.00 92.81 87 ASN A N 1
ATOM 627 C CA . ASN A 1 87 ? 7.612 7.471 12.030 1.00 92.81 87 ASN A CA 1
ATOM 628 C C . ASN A 1 87 ? 6.203 7.127 11.541 1.00 92.81 87 ASN A C 1
ATOM 630 O O . ASN A 1 87 ? 5.277 7.927 11.671 1.00 92.81 87 ASN A O 1
ATOM 634 N N . GLY A 1 88 ? 6.067 5.950 10.933 1.00 93.19 88 GLY A N 1
ATOM 635 C CA . GLY A 1 88 ? 4.778 5.415 10.514 1.00 93.19 88 GLY A CA 1
ATOM 636 C C . GLY A 1 88 ? 3.932 4.928 11.688 1.00 93.19 88 GLY A C 1
ATOM 637 O O . GLY A 1 88 ? 4.183 5.229 12.854 1.00 93.19 88 GLY A O 1
ATOM 638 N N . GLY A 1 89 ? 2.911 4.152 11.369 1.00 95.62 89 GLY A N 1
ATOM 639 C CA . GLY A 1 89 ? 2.080 3.439 12.325 1.00 95.62 89 GLY A CA 1
ATOM 640 C C . GLY A 1 89 ? 1.041 2.640 11.560 1.00 95.62 89 GLY A C 1
ATOM 641 O O . GLY A 1 89 ? 0.721 2.987 10.425 1.00 95.62 89 GLY A O 1
ATOM 642 N N . LEU A 1 90 ? 0.531 1.571 12.160 1.00 97.12 90 LEU A N 1
ATOM 643 C CA . LEU A 1 90 ? -0.517 0.759 11.547 1.00 97.12 90 LEU A CA 1
ATOM 644 C C . LEU A 1 90 ? -1.879 1.143 12.113 1.00 97.12 90 LEU A C 1
ATOM 646 O O . LEU A 1 90 ? -2.001 1.406 13.310 1.00 97.12 90 LEU A O 1
ATOM 650 N N . LEU A 1 91 ? -2.890 1.134 11.249 1.00 97.56 91 LEU A N 1
ATOM 651 C CA . LEU A 1 91 ? -4.291 1.053 11.633 1.00 97.56 91 LEU A CA 1
ATOM 652 C C . LEU A 1 91 ? -4.764 -0.368 11.349 1.00 97.56 91 LEU A C 1
ATOM 654 O O . LEU A 1 91 ? -4.633 -0.849 10.223 1.00 97.56 91 LEU A O 1
ATOM 658 N N . VAL A 1 92 ? -5.294 -1.036 12.365 1.00 97.06 92 VAL A N 1
ATOM 659 C CA . VAL A 1 92 ? -5.744 -2.427 12.272 1.00 97.06 92 VAL A CA 1
ATOM 660 C C . VAL A 1 92 ? -7.216 -2.538 12.626 1.00 97.06 92 VAL A C 1
ATOM 662 O O . VAL A 1 92 ? -7.756 -1.702 13.351 1.00 97.06 92 VAL A O 1
ATOM 665 N N . SER A 1 93 ? -7.881 -3.551 12.076 1.00 97.00 93 SER A N 1
ATOM 666 C CA . SER A 1 93 ? -9.274 -3.833 12.395 1.00 97.00 93 SER A CA 1
ATOM 667 C C . SER A 1 93 ? -9.390 -4.477 13.775 1.00 97.00 93 SER A C 1
ATOM 669 O O . SER A 1 93 ? -8.620 -5.374 14.108 1.00 97.00 93 SER A O 1
ATOM 671 N N . ASP A 1 94 ? -10.424 -4.116 14.531 1.00 96.75 94 ASP A N 1
ATOM 672 C CA . ASP A 1 94 ? -10.765 -4.753 15.812 1.00 96.75 94 ASP A CA 1
ATOM 673 C C . ASP A 1 94 ? -11.109 -6.242 15.632 1.00 96.75 94 ASP A C 1
ATOM 675 O O . ASP A 1 94 ? -10.956 -7.062 16.539 1.00 96.75 94 ASP A O 1
ATOM 679 N N . GLN A 1 95 ? -11.624 -6.596 14.452 1.00 95.56 95 GLN A N 1
ATOM 680 C CA . GLN A 1 95 ? -11.978 -7.964 14.100 1.00 95.56 95 GLN A CA 1
ATOM 681 C C . GLN A 1 95 ? -10.784 -8.718 13.517 1.00 95.56 95 GLN A C 1
ATOM 683 O O . GLN A 1 95 ? -9.974 -8.176 12.769 1.00 95.56 95 GLN A O 1
ATOM 688 N N . SER A 1 96 ? -10.731 -10.015 13.815 1.00 95.81 96 SER A N 1
ATOM 689 C CA . SER A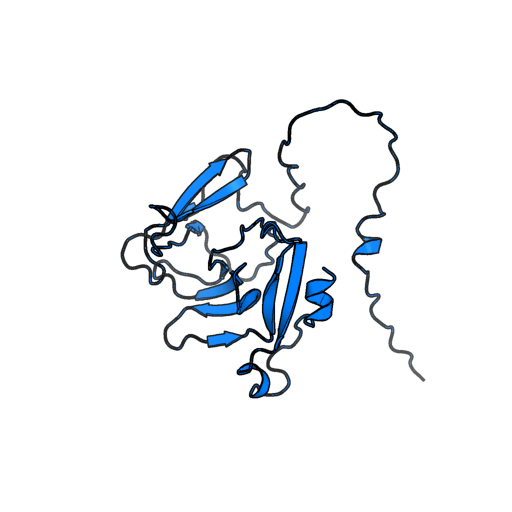 1 96 ? -9.817 -10.965 13.186 1.00 95.81 96 SER A CA 1
ATOM 690 C C . SER A 1 96 ? -10.568 -11.842 12.195 1.00 95.81 96 SER A C 1
ATOM 692 O O . SER A 1 96 ? -11.676 -12.301 12.471 1.00 95.81 96 SER A O 1
ATOM 694 N N . PHE A 1 97 ? -9.931 -12.129 11.064 1.00 95.44 97 PHE A N 1
ATOM 695 C CA . PHE A 1 97 ? -10.527 -12.903 9.980 1.00 95.44 97 PHE A CA 1
ATOM 696 C C . PHE A 1 97 ? -9.743 -14.191 9.732 1.00 95.44 97 PHE A C 1
ATOM 698 O O . PHE A 1 97 ? -8.515 -14.206 9.825 1.00 95.44 97 PHE A O 1
ATOM 705 N N . GLY A 1 98 ? -10.460 -15.271 9.411 1.00 95.81 98 GLY A N 1
ATOM 706 C CA . GLY A 1 98 ? -9.900 -16.534 8.921 1.00 95.81 98 GLY A CA 1
ATOM 707 C C . GLY A 1 98 ? -9.537 -16.416 7.444 1.00 95.81 98 GLY A C 1
ATOM 708 O O . GLY A 1 98 ? -8.815 -15.501 7.066 1.00 95.81 98 GLY A O 1
ATOM 709 N N . ASP A 1 99 ? -10.014 -17.316 6.596 1.00 97.00 99 ASP A N 1
ATOM 710 C CA . ASP A 1 99 ? -9.884 -17.155 5.143 1.00 97.00 99 ASP A CA 1
ATOM 711 C C . ASP A 1 99 ? -10.821 -16.045 4.647 1.00 97.00 99 ASP A C 1
ATOM 713 O O . ASP A 1 99 ? -11.962 -15.949 5.102 1.00 97.00 99 ASP A O 1
ATOM 717 N N . PHE A 1 100 ? -10.334 -15.185 3.751 1.00 96.44 100 PHE A N 1
ATOM 718 C CA . PHE A 1 100 ? -11.094 -14.048 3.233 1.00 96.44 100 PHE A CA 1
ATOM 719 C C . PHE A 1 100 ? -10.665 -13.672 1.812 1.00 96.44 100 PHE A C 1
ATOM 721 O O . PHE A 1 100 ? -9.540 -13.949 1.393 1.00 96.44 100 PHE A O 1
ATOM 728 N N . GLU A 1 101 ? -11.557 -12.973 1.114 1.00 96.00 101 GLU A N 1
ATOM 729 C CA . GLU A 1 101 ? -11.241 -12.151 -0.053 1.00 96.00 101 GLU A CA 1
ATOM 730 C C . GLU A 1 101 ? -11.327 -10.679 0.363 1.00 96.00 101 GLU A C 1
ATOM 732 O O . GLU A 1 101 ? -12.243 -10.288 1.086 1.00 96.00 101 GLU A O 1
ATOM 737 N N . LEU A 1 102 ? -10.356 -9.867 -0.059 1.00 95.19 102 LEU A N 1
ATOM 738 C CA . LEU A 1 102 ? -10.304 -8.441 0.254 1.00 95.19 102 LEU A CA 1
ATOM 739 C C . LEU A 1 102 ? -10.400 -7.636 -1.038 1.00 95.19 102 LEU A C 1
ATOM 741 O O . LEU A 1 102 ? -9.590 -7.818 -1.947 1.00 95.19 102 LEU A O 1
ATOM 745 N N . LEU A 1 103 ? -11.366 -6.723 -1.083 1.00 94.75 103 LEU A N 1
ATOM 746 C CA . LEU A 1 103 ? -11.495 -5.711 -2.121 1.00 94.75 103 LEU A CA 1
ATOM 747 C C . LEU A 1 103 ? -11.218 -4.346 -1.493 1.00 94.75 103 LEU A C 1
ATOM 749 O O . LEU A 1 103 ? -11.803 -4.010 -0.465 1.00 94.75 103 LEU A O 1
ATOM 753 N N . VAL A 1 104 ? -10.311 -3.582 -2.094 1.00 93.69 104 VAL A N 1
ATOM 754 C CA . VAL A 1 104 ? -9.894 -2.274 -1.589 1.00 93.69 104 VAL A CA 1
ATOM 755 C C . VAL A 1 104 ? -9.552 -1.352 -2.748 1.00 93.69 104 VAL A C 1
ATOM 757 O O . VAL A 1 104 ? -8.815 -1.735 -3.657 1.00 93.69 104 VAL A O 1
ATOM 760 N N . ASP A 1 105 ? -10.061 -0.128 -2.674 1.00 93.44 105 ASP A N 1
ATOM 761 C CA . ASP A 1 105 ? -9.628 0.980 -3.514 1.00 93.44 105 ASP A CA 1
ATOM 762 C C . ASP A 1 105 ? -8.608 1.809 -2.731 1.00 93.44 105 ASP A C 1
ATOM 764 O O . ASP A 1 105 ? -8.834 2.172 -1.577 1.00 93.44 105 ASP A O 1
ATOM 768 N N . ALA A 1 106 ? -7.468 2.107 -3.353 1.00 92.38 106 ALA A N 1
ATOM 769 C CA . ALA A 1 106 ? -6.404 2.892 -2.741 1.00 92.38 106 ALA A CA 1
ATOM 770 C C . ALA A 1 106 ? -5.977 4.028 -3.671 1.00 92.38 106 ALA A C 1
ATOM 772 O O . ALA A 1 106 ? -5.847 3.846 -4.883 1.00 92.38 106 ALA A O 1
ATOM 773 N N . LYS A 1 107 ? -5.716 5.199 -3.087 1.00 93.62 107 LYS A N 1
ATOM 774 C CA . LYS A 1 107 ? -5.233 6.388 -3.797 1.00 93.62 107 LYS A CA 1
ATOM 775 C C . LYS A 1 107 ? -4.006 6.974 -3.085 1.00 93.62 107 LYS A C 1
ATOM 777 O O . LYS A 1 107 ? -4.129 7.982 -2.395 1.00 93.62 107 LYS A O 1
ATOM 782 N N . PRO A 1 108 ? -2.843 6.321 -3.200 1.00 92.88 108 PRO A N 1
ATOM 783 C CA . PRO A 1 108 ? -1.614 6.791 -2.574 1.00 92.88 108 PRO A CA 1
ATOM 784 C C . PRO A 1 108 ? -1.007 7.981 -3.328 1.00 92.88 108 PRO A C 1
ATOM 786 O O . PRO A 1 108 ? -1.087 8.072 -4.556 1.00 92.88 108 PRO A O 1
ATOM 789 N N . ASP A 1 109 ? -0.348 8.862 -2.580 1.00 93.38 109 ASP A N 1
ATOM 790 C CA . ASP A 1 109 ? 0.557 9.871 -3.129 1.00 93.38 109 ASP A CA 1
ATOM 791 C C . ASP A 1 109 ? 1.914 9.261 -3.506 1.00 93.38 109 ASP A C 1
ATOM 793 O O . ASP A 1 109 ? 2.244 8.141 -3.117 1.00 93.38 109 ASP A O 1
ATOM 797 N N . TRP A 1 110 ? 2.739 10.017 -4.240 1.00 94.69 110 TRP A N 1
ATOM 798 C CA . TRP A 1 110 ? 4.134 9.635 -4.467 1.00 94.69 110 TRP A CA 1
ATOM 799 C C . TRP A 1 110 ? 5.031 10.064 -3.301 1.00 94.69 110 TRP A C 1
ATOM 801 O O . TRP A 1 110 ? 5.137 11.257 -3.015 1.00 94.69 110 TRP A O 1
ATOM 811 N N . GLY A 1 111 ? 5.738 9.121 -2.685 1.00 91.38 111 GLY A N 1
ATOM 812 C CA . GLY A 1 111 ? 6.668 9.344 -1.577 1.00 91.38 111 GLY A CA 1
ATOM 813 C C . GLY A 1 111 ? 6.562 8.308 -0.452 1.00 91.38 111 GLY A C 1
ATOM 814 O O . GLY A 1 111 ? 7.609 7.828 -0.018 1.00 91.38 111 GLY A O 1
ATOM 815 N N . PRO A 1 112 ? 5.354 7.958 0.028 1.00 88.00 112 PRO A N 1
ATOM 816 C CA . PRO A 1 112 ? 5.192 7.007 1.124 1.00 88.00 112 PRO A CA 1
ATOM 817 C C . PRO A 1 112 ? 5.647 5.579 0.782 1.00 88.00 112 PRO A C 1
ATOM 819 O O . PRO A 1 112 ? 5.409 5.084 -0.320 1.00 88.00 112 PRO A O 1
ATOM 822 N N . ASP A 1 113 ? 6.246 4.924 1.776 1.00 91.75 113 ASP A N 1
ATOM 823 C CA . ASP A 1 113 ? 6.339 3.464 1.911 1.00 91.75 113 ASP A CA 1
ATOM 824 C C . ASP A 1 113 ? 5.105 3.022 2.713 1.00 91.75 113 ASP A C 1
ATOM 826 O O . ASP A 1 113 ? 4.847 3.556 3.800 1.00 91.75 113 ASP A O 1
ATOM 830 N N . SER A 1 114 ? 4.267 2.167 2.128 1.00 93.50 114 SER A N 1
ATOM 831 C CA . SER A 1 114 ? 2.947 1.849 2.674 1.00 93.50 114 SER A CA 1
ATOM 832 C C . SER A 1 114 ? 2.498 0.445 2.285 1.00 93.50 114 SER A C 1
ATOM 834 O O . SER A 1 114 ? 3.086 -0.247 1.456 1.00 93.50 114 SER A O 1
ATOM 836 N N . GLY A 1 115 ? 1.400 -0.021 2.866 1.00 95.94 115 GLY A N 1
ATOM 837 C CA . GLY A 1 115 ? 0.868 -1.305 2.462 1.00 95.94 115 GLY A CA 1
ATOM 838 C C . GLY A 1 115 ? -0.401 -1.718 3.164 1.00 95.94 115 GLY A C 1
ATOM 839 O O . GLY A 1 115 ? -0.829 -1.133 4.156 1.00 95.94 115 GLY A O 1
ATOM 840 N N . ILE A 1 116 ? -0.987 -2.775 2.618 1.00 97.56 116 ILE A N 1
ATOM 841 C CA . ILE A 1 116 ? -2.143 -3.446 3.197 1.00 97.56 116 ILE A CA 1
ATOM 842 C C . ILE A 1 116 ? -1.618 -4.642 3.977 1.00 97.56 116 ILE A C 1
ATOM 844 O O . ILE A 1 116 ? -1.080 -5.586 3.395 1.00 97.56 116 ILE A O 1
ATOM 848 N N . PHE A 1 117 ? -1.760 -4.588 5.295 1.00 97.44 117 PHE A N 1
ATOM 849 C CA . PHE A 1 117 ? -1.300 -5.640 6.188 1.00 97.44 117 PHE A CA 1
ATOM 850 C C . PHE A 1 117 ? -2.380 -6.705 6.367 1.00 97.44 117 PHE A C 1
ATOM 852 O O . PHE A 1 117 ? -3.549 -6.406 6.601 1.00 97.44 117 PHE A O 1
ATOM 859 N N . ILE A 1 118 ? -1.975 -7.968 6.276 1.00 97.12 118 ILE A N 1
ATOM 860 C CA . ILE A 1 118 ? -2.822 -9.138 6.492 1.00 97.12 118 ILE A CA 1
ATOM 861 C C . ILE A 1 118 ? -2.117 -10.107 7.432 1.00 97.12 118 ILE A C 1
ATOM 863 O O . ILE A 1 118 ? -0.888 -10.201 7.446 1.00 97.12 118 ILE A O 1
ATOM 867 N N . ARG A 1 119 ? -2.901 -10.857 8.217 1.00 95.75 119 ARG A N 1
ATOM 868 C CA . ARG A 1 119 ? -2.361 -11.721 9.286 1.00 95.75 119 ARG A CA 1
ATOM 869 C C . ARG A 1 119 ? -1.456 -10.935 10.247 1.00 95.75 119 ARG A C 1
ATOM 871 O O . ARG A 1 119 ? -0.447 -11.463 10.697 1.00 95.75 119 ARG A O 1
ATOM 878 N N . CYS A 1 120 ? -1.812 -9.677 10.501 1.00 94.44 120 CYS A N 1
ATOM 879 C CA . CYS A 1 120 ? -1.047 -8.764 11.335 1.00 94.44 120 CYS A CA 1
ATOM 880 C C . CYS A 1 120 ? -1.639 -8.702 12.743 1.00 94.44 120 CYS A C 1
ATOM 882 O O . CYS A 1 120 ? -2.841 -8.485 12.883 1.00 94.44 120 CYS A O 1
ATOM 884 N N . GLY A 1 121 ? -0.800 -8.911 13.756 1.00 87.69 121 GLY A N 1
ATOM 885 C CA . GLY A 1 121 ? -1.151 -8.721 15.164 1.00 87.69 121 GLY A CA 1
ATOM 886 C C . GLY A 1 121 ? -0.796 -7.327 15.689 1.00 87.69 121 GLY A C 1
ATOM 887 O O . GLY A 1 121 ? -0.273 -6.481 14.960 1.00 87.69 121 GLY A O 1
ATOM 888 N N . GLU A 1 122 ? -1.026 -7.121 16.985 1.00 92.69 122 GLU A N 1
ATOM 889 C CA . GLU A 1 122 ? -0.716 -5.883 17.724 1.00 92.69 122 GLU A CA 1
ATOM 890 C C . GLU A 1 122 ? 0.788 -5.570 17.785 1.00 92.69 122 GLU A C 1
ATOM 892 O O . GLU A 1 122 ? 1.207 -4.443 18.021 1.00 92.69 122 GLU A O 1
ATOM 897 N N . GLU A 1 123 ? 1.650 -6.559 17.575 1.00 92.12 123 GLU A N 1
ATOM 898 C CA . GLU A 1 123 ? 3.094 -6.361 17.480 1.00 92.12 123 GLU A CA 1
ATOM 899 C C . GLU A 1 123 ? 3.534 -5.793 16.116 1.00 92.12 123 GLU A C 1
ATOM 901 O O . GLU A 1 123 ? 4.695 -5.411 15.941 1.00 92.12 123 GLU A O 1
ATOM 906 N N . GLY A 1 124 ? 2.618 -5.734 15.143 1.00 93.81 124 GLY A N 1
ATOM 907 C CA . GLY A 1 124 ? 2.883 -5.311 13.768 1.00 93.81 124 GLY A CA 1
ATOM 908 C C . GLY A 1 124 ? 3.511 -6.391 12.885 1.00 93.81 124 GLY A C 1
ATOM 909 O O . GLY A 1 124 ? 3.839 -6.110 11.740 1.00 93.81 124 GLY A O 1
ATOM 910 N N . SER A 1 125 ? 3.685 -7.618 13.391 1.00 95.56 125 SER A N 1
ATOM 911 C CA . SER A 1 125 ? 4.201 -8.725 12.581 1.00 95.56 125 SER A CA 1
ATOM 912 C C . SER A 1 125 ? 3.111 -9.258 11.666 1.00 95.56 125 SER A C 1
ATOM 914 O O . SER A 1 125 ? 2.034 -9.597 12.148 1.00 95.56 125 SER A O 1
ATOM 916 N N . GLY A 1 126 ? 3.398 -9.426 10.379 1.00 95.69 126 GLY A N 1
ATOM 917 C CA . GLY A 1 126 ? 2.445 -9.994 9.435 1.00 95.69 126 GLY A CA 1
ATOM 918 C C . GLY A 1 126 ? 2.971 -10.059 8.010 1.00 95.69 126 GLY A C 1
ATOM 919 O O . GLY A 1 126 ? 4.173 -9.986 7.746 1.00 95.69 126 GLY A O 1
ATOM 920 N N . PHE A 1 127 ? 2.043 -10.213 7.074 1.00 97.00 127 PHE A N 1
ATOM 921 C CA . PHE A 1 127 ? 2.323 -10.032 5.660 1.00 97.00 127 PHE A CA 1
ATOM 922 C C . PHE A 1 127 ? 1.810 -8.671 5.209 1.00 97.00 127 PHE A C 1
ATOM 924 O O . PHE A 1 127 ? 0.739 -8.242 5.625 1.00 97.00 127 PHE A O 1
ATOM 931 N N . GLN A 1 128 ? 2.538 -8.029 4.309 1.00 97.25 128 GLN A N 1
ATOM 932 C CA . GLN A 1 128 ? 2.145 -6.775 3.684 1.00 97.25 128 GLN A CA 1
ATOM 933 C C . GLN A 1 128 ? 2.021 -6.987 2.180 1.00 97.25 128 GLN A C 1
ATOM 935 O O . GLN A 1 128 ? 2.893 -7.586 1.549 1.00 97.25 128 GLN A O 1
ATOM 940 N N . ILE A 1 129 ? 0.947 -6.463 1.600 1.00 97.38 129 ILE A N 1
ATOM 941 C CA . ILE A 1 129 ? 0.887 -6.180 0.171 1.00 97.38 129 ILE A CA 1
ATOM 942 C C . ILE A 1 129 ? 1.414 -4.766 -0.038 1.00 97.38 129 ILE A C 1
ATOM 944 O O . ILE A 1 129 ? 0.884 -3.818 0.545 1.00 97.38 129 ILE A O 1
ATOM 948 N N . TYR A 1 130 ? 2.468 -4.634 -0.840 1.00 97.44 130 TYR A N 1
ATOM 949 C CA . TYR A 1 130 ? 3.120 -3.357 -1.101 1.00 97.44 130 TYR A CA 1
ATOM 950 C C . TYR A 1 130 ? 2.160 -2.339 -1.727 1.00 97.44 130 TYR A C 1
ATOM 952 O O . TYR A 1 130 ? 1.422 -2.665 -2.666 1.00 97.44 130 TYR A O 1
ATOM 960 N N . VAL A 1 131 ? 2.224 -1.100 -1.235 1.00 97.06 131 VAL A N 1
ATOM 961 C CA . VAL A 1 131 ? 1.602 0.102 -1.813 1.00 97.06 131 VAL A CA 1
ATOM 962 C C . VAL A 1 131 ? 2.652 1.224 -1.787 1.00 97.06 131 VAL A C 1
ATOM 964 O O . VAL A 1 131 ? 2.434 2.321 -1.280 1.00 97.06 131 VAL A O 1
ATOM 967 N N . ASP A 1 132 ? 3.827 0.926 -2.338 1.00 96.31 132 ASP A N 1
ATOM 968 C CA . ASP A 1 132 ? 5.017 1.775 -2.256 1.00 96.31 132 ASP A CA 1
ATOM 969 C C . ASP A 1 132 ? 5.142 2.621 -3.522 1.00 96.31 132 ASP A C 1
ATOM 971 O O . ASP A 1 132 ? 5.848 2.269 -4.475 1.00 96.31 132 ASP A O 1
ATOM 975 N N . TYR A 1 133 ? 4.455 3.759 -3.546 1.00 95.38 133 TYR A N 1
ATOM 976 C CA . TYR A 1 133 ? 4.573 4.731 -4.631 1.00 95.38 133 TYR A CA 1
ATOM 977 C C . TYR A 1 133 ? 5.778 5.643 -4.402 1.00 95.38 133 TYR A C 1
ATOM 979 O O . TYR A 1 133 ? 5.644 6.838 -4.175 1.00 95.38 133 TYR A O 1
ATOM 987 N N . HIS A 1 134 ? 6.982 5.088 -4.467 1.00 96.00 134 HIS A N 1
ATOM 988 C CA . HIS A 1 134 ? 8.227 5.851 -4.405 1.00 96.00 134 HIS A CA 1
ATOM 989 C C . HIS A 1 134 ? 9.284 5.252 -5.337 1.00 96.00 134 HIS A C 1
ATOM 991 O O . HIS A 1 134 ? 9.094 4.186 -5.925 1.00 96.00 134 HIS A O 1
ATOM 997 N N . ASP A 1 135 ? 10.416 5.940 -5.497 1.00 97.00 135 ASP A N 1
ATOM 998 C CA . ASP A 1 135 ? 11.495 5.488 -6.376 1.00 97.00 135 ASP A CA 1
ATOM 999 C C . ASP A 1 135 ? 12.010 4.127 -5.889 1.00 97.00 135 ASP A C 1
ATOM 1001 O O . ASP A 1 135 ? 12.416 3.978 -4.733 1.00 97.00 135 ASP A O 1
ATOM 1005 N N . GLY A 1 136 ? 11.965 3.120 -6.759 1.00 96.69 136 GLY A N 1
ATOM 1006 C CA . GLY A 1 136 ? 12.348 1.758 -6.404 1.00 96.69 136 GLY A CA 1
ATOM 1007 C C . GLY A 1 136 ? 11.278 0.982 -5.625 1.00 96.69 136 GLY A C 1
ATOM 1008 O O . GLY A 1 136 ? 11.562 -0.138 -5.193 1.00 96.69 136 GLY A O 1
ATOM 1009 N N . GLY A 1 137 ? 10.078 1.538 -5.434 1.00 97.06 137 GLY A N 1
ATOM 1010 C CA . GLY A 1 137 ? 8.946 0.911 -4.745 1.00 97.06 137 GLY A CA 1
ATOM 1011 C C . GLY A 1 137 ? 8.301 -0.231 -5.541 1.00 97.06 137 GLY A C 1
ATOM 1012 O O . GLY A 1 137 ? 8.836 -0.682 -6.556 1.00 97.06 137 GLY A O 1
ATOM 1013 N N . ASN A 1 138 ? 7.166 -0.743 -5.078 1.00 96.88 138 ASN A N 1
ATOM 1014 C CA . ASN A 1 138 ? 6.343 -1.759 -5.738 1.00 96.88 138 ASN A CA 1
ATOM 1015 C C . ASN A 1 138 ? 4.895 -1.660 -5.284 1.00 96.88 138 ASN A C 1
ATOM 1017 O O . ASN A 1 138 ? 4.598 -1.143 -4.216 1.00 96.88 138 ASN A O 1
ATOM 1021 N N . VAL A 1 139 ? 3.989 -2.181 -6.104 1.00 96.25 139 VAL A N 1
ATOM 1022 C CA . VAL A 1 139 ? 2.573 -2.236 -5.767 1.00 96.25 139 VAL A CA 1
ATOM 1023 C C . VAL A 1 139 ? 2.043 -3.624 -6.096 1.00 96.25 139 VAL A C 1
ATOM 1025 O O . VAL A 1 139 ? 2.288 -4.145 -7.187 1.00 96.25 139 VAL A O 1
ATOM 1028 N N . GLY A 1 140 ? 1.320 -4.220 -5.150 1.00 94.12 140 GLY A N 1
ATOM 1029 C CA . GLY A 1 140 ? 0.580 -5.468 -5.351 1.00 94.12 140 GLY A CA 1
ATOM 1030 C C . GLY A 1 140 ? 1.352 -6.763 -5.085 1.00 94.12 140 GLY A C 1
ATOM 1031 O O . GLY A 1 140 ? 0.769 -7.835 -5.234 1.00 94.12 140 GLY A O 1
ATOM 1032 N N . HIS A 1 141 ? 2.624 -6.704 -4.677 1.00 95.31 141 HIS A N 1
ATOM 1033 C CA . HIS A 1 141 ? 3.386 -7.901 -4.298 1.00 95.31 141 HIS A CA 1
ATOM 1034 C C . HIS A 1 141 ? 3.611 -8.009 -2.788 1.00 95.31 141 HIS A C 1
ATOM 1036 O O . HIS A 1 141 ? 3.252 -7.117 -2.028 1.00 95.31 141 HIS A O 1
ATOM 1042 N N . LEU A 1 142 ? 4.177 -9.136 -2.353 1.00 95.00 142 LEU A N 1
ATOM 1043 C CA . LEU A 1 142 ? 4.154 -9.580 -0.965 1.00 95.00 142 LEU A CA 1
ATOM 1044 C C . LEU A 1 142 ? 5.461 -9.263 -0.237 1.00 95.00 142 LEU A C 1
ATOM 1046 O O . LEU A 1 142 ? 6.561 -9.517 -0.734 1.00 95.00 142 LEU A O 1
ATOM 1050 N N . ARG A 1 143 ? 5.332 -8.826 1.006 1.00 95.56 143 ARG A N 1
ATOM 1051 C CA . ARG A 1 143 ? 6.413 -8.691 1.971 1.00 95.56 143 ARG A CA 1
ATOM 1052 C C . ARG A 1 143 ? 6.069 -9.452 3.245 1.00 95.56 143 ARG A C 1
ATOM 1054 O O . ARG A 1 143 ? 4.929 -9.426 3.696 1.00 95.56 143 ARG A O 1
ATOM 1061 N N . GLY A 1 144 ? 7.053 -10.132 3.822 1.00 96.44 144 GLY A N 1
ATOM 1062 C CA . GLY A 1 144 ? 6.971 -10.611 5.199 1.00 96.44 144 GLY A CA 1
ATOM 1063 C C . GLY A 1 144 ? 7.548 -9.553 6.127 1.00 96.44 144 GLY A C 1
ATOM 1064 O O . GLY A 1 144 ? 8.763 -9.357 6.117 1.00 96.44 144 GLY A O 1
ATOM 1065 N N . GLU A 1 145 ? 6.697 -8.895 6.907 1.00 95.69 145 GLU A N 1
ATOM 1066 C CA . GLU A 1 145 ? 7.082 -7.921 7.931 1.00 95.69 145 GLU A CA 1
ATOM 1067 C C . GLU A 1 145 ? 7.087 -8.614 9.288 1.00 95.69 145 GLU A C 1
ATOM 1069 O O . GLU A 1 145 ? 6.104 -8.635 10.012 1.00 95.69 145 GLU A O 1
ATOM 1074 N N . MET A 1 146 ? 8.177 -9.321 9.573 1.00 94.31 146 MET A N 1
ATOM 1075 C CA . MET A 1 146 ? 8.330 -10.181 10.748 1.00 94.31 146 MET A CA 1
ATOM 1076 C C . MET A 1 146 ? 9.809 -10.531 10.953 1.00 94.31 146 MET A C 1
ATOM 1078 O O . MET A 1 146 ? 10.627 -10.294 10.055 1.00 94.31 146 MET A O 1
ATOM 1082 N N . PRO A 1 147 ? 10.207 -11.121 12.097 1.00 91.06 147 PRO A N 1
ATOM 1083 C CA . PRO A 1 147 ? 11.553 -11.667 12.248 1.00 91.06 147 PRO A CA 1
ATOM 1084 C C . PRO A 1 147 ? 11.899 -12.630 11.101 1.00 91.06 147 PRO A C 1
ATOM 1086 O O . PRO A 1 147 ? 11.186 -13.600 10.858 1.00 91.06 147 PRO A O 1
ATOM 1089 N N . GLY A 1 148 ? 12.995 -12.360 10.385 1.00 92.94 148 GLY A N 1
ATOM 1090 C CA . GLY A 1 148 ? 13.326 -13.081 9.147 1.00 92.94 148 GLY A CA 1
ATOM 1091 C C . GLY A 1 148 ? 12.645 -12.521 7.892 1.00 92.94 148 GLY A C 1
ATOM 1092 O O . GLY A 1 148 ? 12.433 -13.267 6.939 1.00 92.94 148 GLY A O 1
ATOM 1093 N N . ALA A 1 149 ? 12.307 -11.227 7.908 1.00 93.56 149 ALA A N 1
ATOM 1094 C CA . ALA A 1 149 ? 11.633 -10.506 6.836 1.00 93.56 149 ALA A CA 1
ATOM 1095 C C . ALA A 1 149 ? 12.141 -10.857 5.432 1.00 93.56 149 ALA A C 1
ATOM 1097 O O . ALA A 1 149 ? 13.342 -10.992 5.182 1.00 93.56 149 ALA A O 1
ATOM 1098 N N . PHE A 1 150 ? 11.210 -10.919 4.488 1.00 92.69 150 PHE A N 1
ATOM 1099 C CA . PHE A 1 150 ? 11.493 -11.209 3.089 1.00 92.69 150 PHE A CA 1
ATOM 1100 C C . PHE A 1 150 ? 10.705 -10.264 2.185 1.00 92.69 150 PHE A C 1
ATOM 1102 O O . PHE A 1 150 ? 9.654 -9.750 2.559 1.00 92.69 150 PHE A O 1
ATOM 1109 N N . ALA A 1 151 ? 11.225 -10.024 0.986 1.00 92.81 151 ALA A N 1
ATOM 1110 C CA . ALA A 1 151 ? 10.570 -9.207 -0.024 1.00 92.81 151 ALA A CA 1
ATOM 1111 C C . ALA A 1 151 ? 10.361 -10.059 -1.267 1.00 92.81 151 ALA A C 1
ATOM 1113 O O . ALA A 1 151 ? 11.330 -10.442 -1.925 1.00 92.81 151 ALA A O 1
ATOM 1114 N N . MET A 1 152 ? 9.105 -10.341 -1.586 1.00 93.69 152 MET A N 1
ATOM 1115 C CA . MET A 1 152 ? 8.722 -10.912 -2.862 1.00 93.69 152 MET A CA 1
ATOM 1116 C C . MET A 1 152 ? 8.295 -9.739 -3.747 1.00 93.69 152 MET A C 1
ATOM 1118 O O . MET A 1 152 ? 7.136 -9.369 -3.812 1.00 93.69 152 MET A O 1
ATOM 1122 N N . LYS A 1 153 ? 9.274 -9.071 -4.355 1.00 93.19 153 LYS A N 1
ATOM 1123 C CA . LYS A 1 153 ? 9.089 -7.991 -5.330 1.00 93.19 153 LYS A CA 1
ATOM 1124 C C . LYS A 1 153 ? 9.815 -8.344 -6.640 1.00 93.19 153 LYS A C 1
ATOM 1126 O O . LYS A 1 153 ? 11.040 -8.298 -6.633 1.00 93.19 153 LYS A O 1
ATOM 1131 N N . PRO A 1 154 ? 9.126 -8.731 -7.731 1.00 94.75 154 PRO A N 1
ATOM 1132 C CA . PRO A 1 154 ? 9.781 -9.117 -8.988 1.00 94.75 154 PRO A CA 1
ATOM 1133 C C . PRO A 1 154 ? 10.322 -7.919 -9.775 1.00 94.75 154 PRO A C 1
ATOM 1135 O O . PRO A 1 154 ? 11.288 -8.046 -10.527 1.00 94.75 154 PRO A O 1
ATOM 1138 N N . PHE A 1 155 ? 9.717 -6.746 -9.595 1.00 96.31 155 PHE A N 1
ATOM 1139 C CA . PHE A 1 155 ? 10.130 -5.504 -10.236 1.00 96.31 155 PHE A CA 1
ATOM 1140 C C . PHE A 1 155 ? 9.865 -4.298 -9.340 1.00 96.31 155 PHE A C 1
ATOM 1142 O O . PHE A 1 155 ? 9.051 -4.331 -8.416 1.00 96.31 155 PHE A O 1
ATOM 1149 N N . GLN A 1 156 ? 10.563 -3.222 -9.651 1.00 97.69 156 GLN A N 1
ATOM 1150 C CA . GLN A 1 156 ? 10.505 -1.931 -8.996 1.00 97.69 156 GLN A CA 1
ATOM 1151 C C . GLN A 1 156 ? 9.845 -0.905 -9.907 1.00 97.69 156 GLN A C 1
ATOM 1153 O O . GLN A 1 156 ? 9.980 -1.016 -11.126 1.00 97.69 156 GLN A O 1
ATOM 1158 N N . ILE A 1 157 ? 9.180 0.093 -9.327 1.00 97.75 157 ILE A N 1
ATOM 1159 C CA . ILE A 1 157 ? 8.545 1.190 -10.066 1.00 97.75 157 ILE A CA 1
ATOM 1160 C C . ILE A 1 157 ? 9.317 2.503 -9.901 1.00 97.75 157 ILE A C 1
ATOM 1162 O O . ILE A 1 157 ? 9.913 2.775 -8.857 1.00 97.75 157 ILE A O 1
ATOM 1166 N N . PHE A 1 158 ? 9.304 3.322 -10.950 1.00 98.00 158 PHE A N 1
ATOM 1167 C CA . PHE A 1 158 ? 9.935 4.641 -10.991 1.00 98.00 158 PHE A CA 1
ATOM 1168 C C . PHE A 1 158 ? 9.039 5.621 -11.752 1.00 98.00 158 PHE A C 1
ATOM 1170 O O . PHE A 1 158 ? 8.426 5.225 -12.746 1.00 98.00 158 PHE A O 1
ATOM 1177 N N . PRO A 1 159 ? 8.968 6.900 -11.359 1.00 97.50 159 PRO A N 1
ATOM 1178 C CA . PRO A 1 159 ? 8.075 7.857 -11.980 1.00 97.50 159 PRO A CA 1
ATOM 1179 C C . PRO A 1 159 ? 8.734 8.451 -13.227 1.00 97.50 159 PRO A C 1
ATOM 1181 O O . PRO A 1 159 ? 9.910 8.820 -13.216 1.00 97.50 159 PRO A O 1
ATOM 1184 N N . THR A 1 160 ? 7.969 8.635 -14.296 1.00 97.62 160 THR A N 1
ATOM 1185 C CA . THR A 1 160 ? 8.354 9.566 -15.361 1.00 97.62 160 THR A CA 1
ATOM 1186 C C . THR A 1 160 ? 7.825 10.944 -15.014 1.00 97.62 160 THR A C 1
ATOM 1188 O O . THR A 1 160 ? 6.700 11.078 -14.530 1.00 97.62 160 THR A O 1
ATOM 1191 N N . ARG A 1 161 ? 8.627 11.980 -15.256 1.00 97.31 161 ARG A N 1
ATOM 1192 C CA . ARG A 1 161 ? 8.267 13.360 -14.924 1.00 97.31 161 ARG A CA 1
ATOM 1193 C C . ARG A 1 161 ? 8.362 14.258 -16.146 1.00 97.31 161 ARG A C 1
ATOM 1195 O O . ARG A 1 161 ? 9.218 14.051 -17.005 1.00 97.31 161 ARG A O 1
ATOM 1202 N N . ASP A 1 162 ? 7.481 15.248 -16.218 1.00 97.44 162 ASP A N 1
ATOM 1203 C CA . ASP A 1 162 ? 7.627 16.349 -17.168 1.00 97.44 162 ASP A CA 1
ATOM 1204 C C . ASP A 1 162 ? 8.716 17.344 -16.723 1.00 97.44 162 ASP A C 1
ATOM 1206 O O . ASP A 1 162 ? 9.354 17.191 -15.679 1.00 97.44 162 ASP A O 1
ATOM 1210 N N . ALA A 1 163 ? 8.929 18.395 -17.520 1.00 97.06 163 ALA A N 1
ATOM 1211 C CA . ALA A 1 163 ? 9.918 19.431 -17.226 1.00 97.06 163 ALA A CA 1
ATOM 1212 C C . ALA A 1 163 ? 9.629 20.227 -15.936 1.00 97.06 163 ALA A C 1
ATOM 1214 O O . ALA A 1 163 ? 10.539 20.859 -15.403 1.00 97.06 163 ALA A O 1
ATOM 1215 N N . ALA A 1 164 ? 8.389 20.205 -15.432 1.00 96.31 164 ALA A N 1
ATOM 1216 C CA . ALA A 1 164 ? 7.997 20.833 -14.172 1.00 96.31 164 ALA A CA 1
ATOM 1217 C C . ALA A 1 164 ? 8.114 19.872 -12.972 1.00 96.31 164 ALA A C 1
ATOM 1219 O O . ALA A 1 164 ? 7.816 20.258 -11.843 1.00 96.31 164 ALA A O 1
ATOM 1220 N N . GLY A 1 165 ? 8.544 18.625 -13.196 1.00 94.12 165 GLY A N 1
ATOM 1221 C CA . GLY A 1 165 ? 8.675 17.601 -12.162 1.00 94.12 165 GLY A CA 1
ATOM 1222 C C . GLY A 1 165 ? 7.369 16.873 -11.830 1.00 94.12 165 GLY A C 1
ATOM 1223 O O . GLY A 1 165 ? 7.371 16.008 -10.945 1.00 94.12 165 GLY A O 1
ATOM 1224 N N . LYS A 1 166 ? 6.267 17.169 -12.533 1.00 95.50 166 LYS A N 1
ATOM 1225 C CA . LYS A 1 166 ? 4.986 16.483 -12.343 1.00 95.50 166 LYS A CA 1
ATOM 1226 C C . LYS A 1 166 ? 5.086 15.066 -12.894 1.00 95.50 166 LYS A C 1
ATOM 1228 O O . LYS A 1 166 ? 5.588 14.865 -13.997 1.00 95.50 166 LYS A O 1
ATOM 1233 N N . ILE A 1 167 ? 4.583 14.091 -12.138 1.00 95.69 167 ILE A N 1
ATOM 1234 C CA . ILE A 1 167 ? 4.525 12.696 -12.582 1.00 95.69 167 ILE A CA 1
ATOM 1235 C C . ILE A 1 167 ? 3.542 12.575 -13.750 1.00 95.69 167 ILE A C 1
ATOM 1237 O O . ILE A 1 167 ? 2.398 13.025 -13.665 1.00 95.69 167 ILE A O 1
ATOM 1241 N N . THR A 1 168 ? 4.006 11.978 -14.843 1.00 96.69 168 THR A N 1
ATOM 1242 C CA . THR A 1 168 ? 3.245 11.763 -16.084 1.00 96.69 168 THR A CA 1
ATOM 1243 C C . THR A 1 168 ? 3.021 10.289 -16.405 1.00 96.69 168 THR A C 1
ATOM 1245 O O . THR A 1 168 ? 2.286 9.979 -17.339 1.00 96.69 168 THR A O 1
ATOM 1248 N N . GLY A 1 169 ? 3.640 9.388 -15.646 1.00 96.00 169 GLY A N 1
ATOM 1249 C CA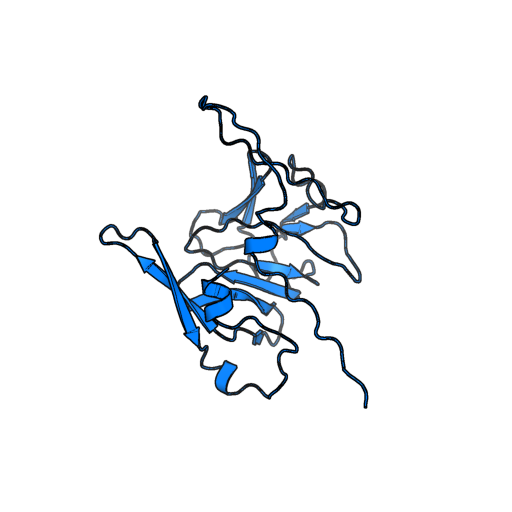 . GLY A 1 169 ? 3.584 7.949 -15.857 1.00 96.00 169 GLY A CA 1
ATOM 1250 C C . GLY A 1 169 ? 4.629 7.229 -15.014 1.00 96.00 169 GLY A C 1
ATOM 1251 O O . GLY A 1 169 ? 5.249 7.827 -14.129 1.00 96.00 169 GLY A O 1
ATOM 1252 N N . PHE A 1 170 ? 4.834 5.949 -15.313 1.00 97.50 170 PHE A N 1
ATOM 1253 C CA . PHE A 1 170 ? 5.771 5.090 -14.601 1.00 97.50 170 PHE A CA 1
ATOM 1254 C C . PHE A 1 170 ? 6.632 4.282 -15.570 1.00 97.50 170 PHE A C 1
ATOM 1256 O O . PHE A 1 170 ? 6.278 4.058 -16.726 1.00 97.50 170 PHE A O 1
ATOM 1263 N N . THR A 1 171 ? 7.776 3.837 -15.070 1.00 98.19 171 THR A N 1
ATOM 1264 C CA . THR A 1 171 ? 8.628 2.814 -15.676 1.00 98.19 171 THR A CA 1
ATOM 1265 C C . THR A 1 171 ? 8.916 1.744 -14.637 1.00 98.19 171 THR A C 1
ATOM 1267 O O . THR A 1 171 ? 8.786 1.982 -13.435 1.00 98.19 171 THR A O 1
ATOM 1270 N N . THR A 1 172 ? 9.325 0.569 -15.101 1.00 98.00 172 THR A N 1
ATOM 1271 C CA . THR A 1 172 ? 9.655 -0.563 -14.238 1.00 98.00 172 THR A CA 1
ATOM 1272 C C . THR A 1 172 ? 11.074 -1.053 -14.475 1.00 98.00 172 THR A C 1
ATOM 1274 O O . THR A 1 172 ? 11.569 -0.999 -15.601 1.00 98.00 172 THR A O 1
ATOM 1277 N N . GLN A 1 173 ? 11.710 -1.603 -13.442 1.00 97.06 173 GLN A N 1
ATOM 1278 C CA . GLN A 1 173 ? 12.977 -2.334 -13.566 1.00 97.06 173 GLN A CA 1
ATOM 1279 C C . GLN A 1 173 ? 12.892 -3.666 -12.817 1.00 97.06 173 GLN A C 1
ATOM 1281 O O . GLN A 1 173 ? 12.300 -3.692 -11.738 1.00 97.06 173 GLN A O 1
ATOM 1286 N N . PRO A 1 174 ? 13.471 -4.765 -13.330 1.00 94.69 174 PRO A N 1
ATOM 1287 C CA . PRO A 1 174 ? 13.555 -6.013 -12.576 1.00 94.69 174 PRO A CA 1
ATOM 1288 C C . PRO A 1 174 ? 14.245 -5.807 -11.226 1.00 94.69 174 PRO A C 1
ATOM 1290 O O . PRO A 1 174 ? 15.222 -5.065 -11.120 1.00 94.69 174 PRO A O 1
ATOM 1293 N N . ASP A 1 175 ? 13.760 -6.483 -10.188 1.00 94.31 175 ASP A N 1
ATOM 1294 C CA . ASP A 1 175 ? 14.471 -6.523 -8.916 1.00 94.31 175 ASP A CA 1
ATOM 1295 C C . ASP A 1 175 ? 15.566 -7.593 -8.988 1.00 94.31 175 ASP A C 1
ATOM 1297 O O . ASP A 1 175 ? 15.286 -8.769 -9.213 1.00 94.31 175 ASP A O 1
ATOM 1301 N N . SER A 1 176 ? 16.824 -7.215 -8.765 1.00 91.44 176 SER A N 1
ATOM 1302 C CA . SER A 1 176 ? 17.962 -8.145 -8.876 1.00 91.44 176 SER A CA 1
ATOM 1303 C C . SER A 1 176 ? 17.902 -9.319 -7.891 1.00 91.44 176 SER A C 1
ATOM 1305 O O . SER A 1 176 ? 18.557 -10.343 -8.091 1.00 91.44 176 SER A O 1
ATOM 1307 N N . ARG A 1 177 ? 17.107 -9.216 -6.816 1.00 89.38 177 ARG A N 1
ATOM 1308 C CA . ARG A 1 177 ? 16.862 -10.344 -5.905 1.00 89.38 177 ARG A CA 1
ATOM 1309 C C . ARG A 1 177 ? 15.999 -11.413 -6.565 1.00 89.38 177 ARG A C 1
ATOM 1311 O O . ARG A 1 177 ? 16.200 -12.591 -6.276 1.00 89.38 177 ARG A O 1
ATOM 1318 N N . ALA A 1 178 ? 15.091 -11.011 -7.454 1.00 90.62 178 ALA A N 1
ATOM 1319 C CA . ALA A 1 178 ? 14.185 -11.913 -8.149 1.00 90.62 178 ALA A CA 1
ATOM 1320 C C . ALA A 1 178 ? 14.908 -12.829 -9.143 1.00 90.62 178 ALA A C 1
ATOM 1322 O O . ALA A 1 178 ? 14.489 -13.965 -9.340 1.00 90.62 178 ALA A O 1
ATOM 1323 N N . GLU A 1 179 ? 16.054 -12.398 -9.678 1.00 87.81 179 GLU A N 1
ATOM 1324 C CA . GLU A 1 179 ? 16.905 -13.213 -10.563 1.00 87.81 179 GLU A CA 1
ATOM 1325 C C . GLU A 1 179 ? 17.393 -14.515 -9.909 1.00 87.81 179 GLU A C 1
ATOM 1327 O O . GLU A 1 179 ? 17.767 -15.462 -10.597 1.00 87.81 179 GLU A O 1
ATOM 1332 N N . LYS A 1 180 ? 17.417 -14.562 -8.572 1.00 89.75 180 LYS A N 1
ATOM 1333 C CA . LYS A 1 180 ? 17.902 -15.707 -7.789 1.00 89.75 180 LYS A CA 1
ATOM 1334 C C . LYS A 1 180 ? 16.777 -16.586 -7.256 1.00 89.75 180 LYS A C 1
ATOM 1336 O O . LYS A 1 180 ? 17.059 -17.558 -6.554 1.00 89.75 180 LYS A O 1
ATOM 1341 N N . TRP A 1 181 ? 15.521 -16.225 -7.500 1.00 91.56 181 TRP A N 1
ATOM 1342 C CA . TRP A 1 181 ? 14.407 -17.003 -6.987 1.00 91.56 181 TRP A CA 1
ATOM 1343 C C . TRP A 1 181 ? 14.262 -18.328 -7.733 1.00 91.56 181 TRP A C 1
ATOM 1345 O O . TRP A 1 181 ? 14.526 -18.398 -8.934 1.00 91.56 181 TRP A O 1
ATOM 1355 N N . PRO A 1 182 ? 13.832 -19.389 -7.034 1.00 90.69 182 PRO A N 1
ATOM 1356 C CA . PRO A 1 182 ? 13.484 -20.631 -7.697 1.00 90.69 182 PRO A CA 1
ATOM 1357 C C . PRO A 1 182 ? 12.283 -20.423 -8.627 1.00 90.69 182 PRO A C 1
ATOM 1359 O O . PRO A 1 182 ? 11.422 -19.570 -8.395 1.00 90.69 182 PRO A O 1
ATOM 1362 N N . GLU A 1 183 ? 12.202 -21.252 -9.663 1.00 87.44 183 GLU A N 1
ATOM 1363 C CA . GLU A 1 183 ? 11.009 -21.331 -10.501 1.00 87.44 183 GLU A CA 1
ATOM 1364 C C . GLU A 1 183 ? 9.777 -21.669 -9.644 1.00 87.44 183 GLU A C 1
ATOM 1366 O O . GLU A 1 183 ? 9.854 -22.467 -8.708 1.00 87.44 183 GLU A O 1
ATOM 1371 N N . GLY A 1 184 ? 8.639 -21.039 -9.944 1.00 87.06 184 GLY A N 1
ATOM 1372 C CA . GLY A 1 184 ? 7.389 -21.274 -9.217 1.00 87.06 184 GLY A CA 1
ATOM 1373 C C . GLY A 1 184 ? 7.306 -20.619 -7.835 1.00 87.06 184 GLY A C 1
ATOM 1374 O O . GLY A 1 184 ? 6.377 -20.919 -7.090 1.00 87.06 184 GLY A O 1
ATOM 1375 N N . VAL A 1 185 ? 8.222 -19.701 -7.487 1.00 88.56 185 VAL A N 1
ATOM 1376 C CA . VAL A 1 185 ? 8.104 -18.884 -6.260 1.00 88.56 185 VAL A CA 1
ATOM 1377 C C . VAL A 1 185 ? 6.777 -18.109 -6.208 1.00 88.56 185 VAL A C 1
ATOM 1379 O O . VAL A 1 185 ? 6.217 -17.897 -5.137 1.00 88.56 185 VAL A O 1
ATOM 1382 N N . TYR A 1 186 ? 6.254 -17.744 -7.381 1.00 88.75 186 TYR A N 1
ATOM 1383 C CA . TYR A 1 186 ? 4.897 -17.263 -7.583 1.00 88.75 186 TYR A CA 1
ATOM 1384 C C . TYR A 1 186 ? 4.118 -18.260 -8.430 1.00 88.75 186 TYR A C 1
ATOM 1386 O O . TYR A 1 186 ? 4.575 -18.651 -9.503 1.00 88.75 186 TYR A O 1
ATOM 1394 N N . ALA A 1 187 ? 2.906 -18.601 -7.988 1.00 89.88 187 ALA A N 1
ATOM 1395 C CA . ALA A 1 187 ? 1.933 -19.260 -8.857 1.00 89.88 187 ALA A CA 1
ATOM 1396 C C . ALA A 1 187 ? 1.479 -18.315 -9.984 1.00 89.88 187 ALA A C 1
ATOM 1398 O O . ALA A 1 187 ? 1.288 -18.741 -11.119 1.00 89.88 187 ALA A O 1
ATOM 1399 N N . TYR A 1 188 ? 1.339 -17.027 -9.659 1.00 90.19 188 TYR A N 1
ATOM 1400 C CA . TYR A 1 188 ? 1.061 -15.947 -10.595 1.00 90.19 188 TYR A CA 1
ATOM 1401 C C . TYR A 1 188 ? 1.580 -14.618 -10.033 1.00 90.19 188 TYR A C 1
ATOM 1403 O O . TYR A 1 188 ? 1.506 -14.370 -8.829 1.00 90.19 188 TYR A O 1
ATOM 1411 N N . SER A 1 189 ? 2.094 -13.771 -10.916 1.00 92.06 189 SER A N 1
ATOM 1412 C CA . SER A 1 189 ? 2.443 -12.371 -10.679 1.00 92.06 189 SER A CA 1
ATOM 1413 C C . SER A 1 189 ? 2.292 -11.661 -12.023 1.00 92.06 189 SER A C 1
ATOM 1415 O O . SER A 1 189 ? 2.630 -12.244 -13.056 1.00 92.06 189 SER A O 1
ATOM 1417 N N . CYS A 1 190 ? 1.745 -10.443 -12.024 1.00 93.25 190 CYS A N 1
ATOM 1418 C CA . CYS A 1 190 ? 1.691 -9.660 -13.251 1.00 93.25 190 CYS A CA 1
ATOM 1419 C C . CYS A 1 190 ? 3.115 -9.353 -13.725 1.00 93.25 190 CYS A C 1
ATOM 1421 O O . CYS A 1 190 ? 4.014 -9.058 -12.933 1.00 93.25 190 CYS A O 1
ATOM 1423 N N . THR A 1 191 ? 3.314 -9.364 -15.033 1.00 93.44 191 THR A N 1
ATOM 1424 C CA . THR A 1 191 ? 4.533 -8.843 -15.641 1.00 93.44 191 THR A CA 1
ATOM 1425 C C . THR A 1 191 ? 4.641 -7.328 -15.416 1.00 93.44 191 THR A C 1
ATOM 1427 O O . THR A 1 191 ? 3.627 -6.656 -15.200 1.00 93.44 191 THR A O 1
ATOM 1430 N N . PRO A 1 192 ? 5.854 -6.753 -15.495 1.00 95.31 192 PRO A N 1
ATOM 1431 C CA . PRO A 1 192 ? 6.018 -5.305 -15.411 1.00 95.31 192 PRO A CA 1
ATOM 1432 C C . PRO A 1 192 ? 5.179 -4.540 -16.451 1.00 95.31 192 PRO A C 1
ATOM 1434 O O . PRO A 1 192 ? 4.591 -3.510 -16.129 1.00 95.31 192 PRO A O 1
ATOM 1437 N N . ASP A 1 193 ? 5.048 -5.075 -17.668 1.00 96.12 193 ASP A N 1
ATOM 1438 C CA . ASP A 1 193 ? 4.242 -4.466 -18.734 1.00 96.12 193 ASP A CA 1
ATOM 1439 C C . ASP A 1 193 ? 2.736 -4.534 -18.443 1.00 96.12 193 ASP A C 1
ATOM 1441 O O . ASP A 1 193 ? 2.017 -3.567 -18.687 1.00 96.12 193 ASP A O 1
ATOM 1445 N N . GLU A 1 194 ? 2.244 -5.648 -17.887 1.00 95.94 194 GLU A N 1
ATOM 1446 C CA . GLU A 1 194 ? 0.848 -5.760 -17.441 1.00 95.94 194 GLU A CA 1
ATOM 1447 C C . GLU A 1 194 ? 0.539 -4.776 -16.314 1.00 95.94 194 GLU A C 1
ATOM 1449 O O . GLU A 1 194 ? -0.547 -4.200 -16.293 1.00 95.94 194 GLU A O 1
ATOM 1454 N N . TRP A 1 195 ? 1.494 -4.555 -15.407 1.00 95.81 195 TRP A N 1
ATOM 1455 C CA . TRP A 1 195 ? 1.356 -3.556 -14.352 1.00 95.81 195 TRP A CA 1
ATOM 1456 C C . TRP A 1 195 ? 1.310 -2.133 -14.921 1.00 95.81 195 TRP A C 1
ATOM 1458 O O . TRP A 1 195 ? 0.467 -1.343 -14.517 1.00 95.81 195 TRP A O 1
ATOM 1468 N N . LEU A 1 196 ? 2.161 -1.801 -15.897 1.00 95.81 196 LEU A N 1
ATOM 1469 C CA . LEU A 1 196 ? 2.150 -0.485 -16.552 1.00 95.81 196 LEU A CA 1
ATOM 1470 C C . LEU A 1 196 ? 0.889 -0.239 -17.393 1.00 95.8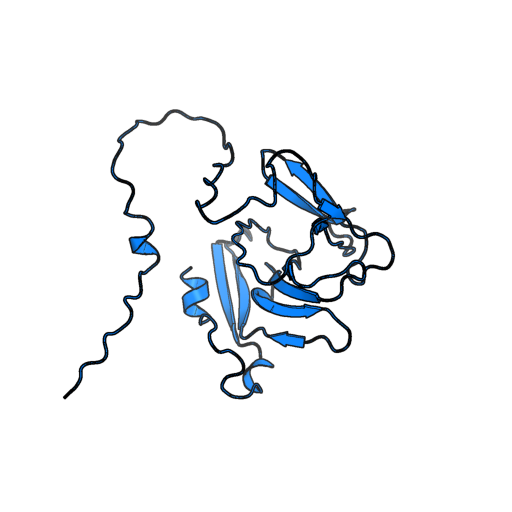1 196 LEU A C 1
ATOM 1472 O O . LEU A 1 196 ? 0.480 0.907 -17.571 1.00 95.81 196 LEU A O 1
ATOM 1476 N N . ALA A 1 197 ? 0.298 -1.301 -17.943 1.00 94.56 197 ALA A N 1
ATOM 1477 C CA . ALA A 1 197 ? -0.920 -1.236 -18.747 1.00 94.56 197 ALA A CA 1
ATOM 1478 C C . ALA A 1 197 ? -2.208 -1.184 -17.913 1.00 94.56 197 ALA A C 1
ATOM 1480 O O . ALA A 1 197 ? -3.286 -0.980 -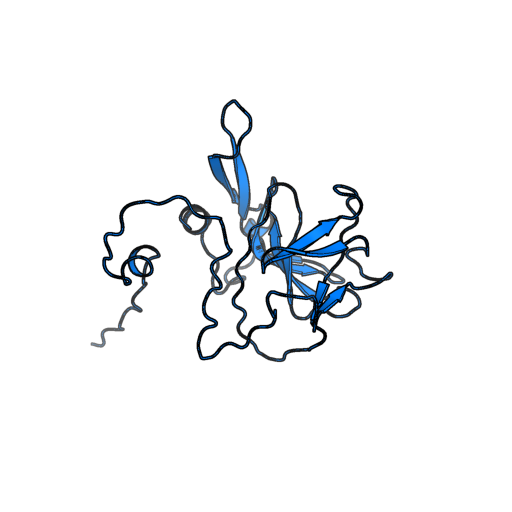18.482 1.00 94.56 197 ALA A O 1
ATOM 1481 N N . ALA A 1 198 ? -2.096 -1.427 -16.606 1.00 85.62 198 ALA A N 1
ATOM 1482 C CA . ALA A 1 198 ? -3.190 -1.359 -15.661 1.00 85.62 198 ALA A CA 1
ATOM 1483 C C . ALA A 1 198 ? -3.566 0.110 -15.418 1.00 85.62 198 ALA A C 1
ATOM 1485 O O . ALA A 1 198 ? -4.518 0.566 -16.095 1.00 85.62 198 ALA A O 1
#

pLDDT: mean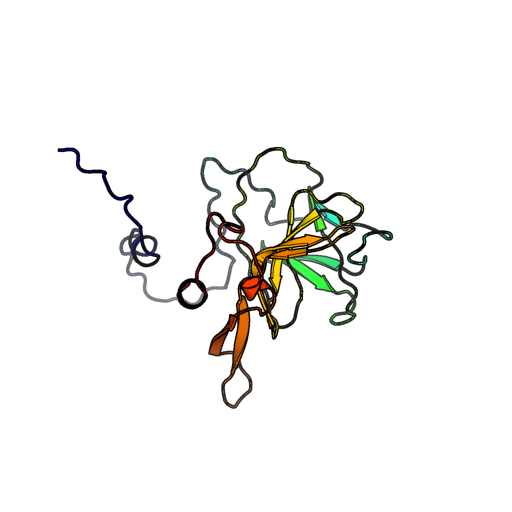 84.7, std 20.92, range [31.3, 98.19]

Sequence (198 aa):
MERKGSPTHLSRREFVLALSAACVTHRAGAAGGETTEVPKDFTSLFDGQSLAGWHPIGPGCMHGSGGKWTVEEGVLIGEQDPPGSGNGGLLVSDQSFGDFELLVDAKPDWGPDSGIFIRCGEEGSGFQIYVDYHDGGNVGHLRGEMPGAFAMKPFQIFPTRDAAGKITGFTTQPDSRAEKWPEGVYAYSCTPDEWLAA

Secondary structure (D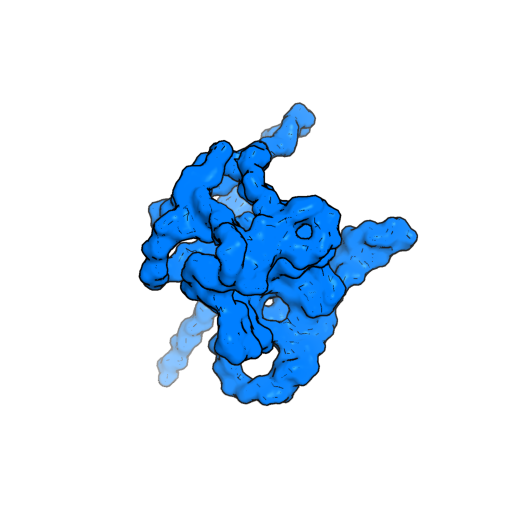SSP, 8-state):
---PPPP----HHHHSSSS----------------PPPPTT---S--SS--TTEEE--TT-TT-S-EEEEEETTEEEEEESSTTSS----EEESS--SS--------PPSS---EEEES--TT--EEEEEE--STTB-EEEEEEESTT-EEE-SEEEEEEE-TTS-EEEEEEEE-TTGGGSPTTS-S----HHHHHT-

Foldseek 3Di:
DDDDDDPDDDDPVNVPPPDDDDDDDDDDDDPQPDPDDAPPPDDDLAPLQDCVQKDKQDPQAPQARQWDWDRDSSDIDIAGVVHPPSGHTDIDGNDADDDDDDDDDDDDDADDFDFDFDPADSNRFGKTATPHNYFQGDGGFIWGPHVVIDGPDQKGKDFDADPVRDGPAIDIDGDPVNVPDDPPPDPDDDDRVSVRVD